Protein AF-A0AAV9NEM9-F1 (afdb_monomer_lite)

Sequence (199 aa):
MTVSDRGPTQCQSPASETFAALEPVTAKTLKDAVIQKLGPFTPESAVSAYRRAVEPWFPVISELGSRVPATCDETSLDVALLCLSILLFTTSPSSTTMNDDITSGLEILYLQTKSSLAFAEGLGLNSVQIVQSRILLTLFEASHGFYPAAYISIGATLRAADALEVHPIEDAVQPYCSNEAITYEETVLMWCGILVLDR

Radius of gyration: 19.97 Å; chains: 1; bounding box: 42×43×81 Å

pLDDT: mean 80.7, std 17.76, range [39.56, 97.94]

Organism: NCBI:txid1690606

Structure (mmCIF, N/CA/C/O backbone):
data_AF-A0AAV9NEM9-F1
#
_entry.id   AF-A0AAV9NEM9-F1
#
loop_
_atom_site.group_PDB
_atom_site.id
_atom_site.type_symbol
_atom_site.label_atom_id
_atom_site.label_alt_id
_atom_site.label_comp_id
_atom_site.label_asym_id
_atom_site.label_entity_id
_atom_site.label_seq_id
_atom_site.pdbx_PDB_ins_code
_atom_site.Cartn_x
_atom_site.Cartn_y
_atom_site.Cartn_z
_atom_site.occupancy
_atom_site.B_iso_or_equiv
_atom_site.auth_seq_id
_atom_site.auth_comp_id
_atom_site.auth_asym_id
_atom_site.auth_atom_id
_atom_site.pdbx_PDB_model_num
ATOM 1 N N . MET A 1 1 ? -12.713 -23.076 62.342 1.00 40.78 1 MET A N 1
ATOM 2 C CA . MET A 1 1 ? -12.100 -23.262 61.010 1.00 40.78 1 MET A CA 1
ATOM 3 C C . MET A 1 1 ? -12.911 -22.451 60.018 1.00 40.78 1 MET A C 1
ATOM 5 O O . MET A 1 1 ? -13.999 -22.871 59.659 1.00 40.78 1 MET A O 1
ATOM 9 N N . THR A 1 2 ? -12.439 -21.263 59.655 1.00 39.56 2 THR A N 1
ATOM 10 C CA . THR A 1 2 ? -13.051 -20.406 58.630 1.00 39.56 2 THR A CA 1
ATOM 11 C C . THR A 1 2 ? -12.003 -20.197 57.545 1.00 39.56 2 THR A C 1
ATOM 13 O O . THR A 1 2 ? -10.967 -19.580 57.782 1.00 39.56 2 THR A O 1
ATOM 16 N N . VAL A 1 3 ? -12.229 -20.812 56.386 1.00 43.66 3 VAL A N 1
ATOM 17 C CA . VAL A 1 3 ? -11.365 -20.694 55.207 1.00 43.66 3 VAL A CA 1
ATOM 18 C C . VAL A 1 3 ? -11.703 -19.367 54.530 1.00 43.66 3 VAL A C 1
ATOM 20 O O . VAL A 1 3 ? -12.844 -19.144 54.140 1.00 43.66 3 VAL A O 1
ATOM 23 N N . SER A 1 4 ? -10.724 -18.465 54.471 1.00 48.69 4 SER A N 1
ATOM 24 C CA . SER A 1 4 ? -10.806 -17.191 53.756 1.00 48.69 4 SER A CA 1
ATOM 25 C C . SER A 1 4 ? -10.370 -17.425 52.314 1.00 48.69 4 SER A C 1
ATOM 27 O O . SER A 1 4 ? -9.210 -17.743 52.056 1.00 48.69 4 SER A O 1
ATOM 29 N N . ASP A 1 5 ? -11.329 -17.302 51.404 1.00 50.66 5 ASP A N 1
ATOM 30 C CA . ASP A 1 5 ? -11.152 -17.399 49.961 1.00 50.66 5 ASP A CA 1
ATOM 31 C C . ASP A 1 5 ? -10.502 -16.101 49.446 1.00 50.66 5 ASP A C 1
ATOM 33 O O . ASP A 1 5 ? -11.076 -15.017 49.569 1.00 50.66 5 ASP A O 1
ATOM 37 N N . ARG A 1 6 ? -9.262 -16.181 48.945 1.00 48.38 6 ARG A N 1
ATOM 38 C CA . ARG A 1 6 ? -8.614 -15.079 48.218 1.00 48.38 6 ARG A CA 1
ATOM 39 C C . ARG A 1 6 ? -8.733 -15.381 46.732 1.00 48.38 6 ARG A C 1
ATOM 41 O O . ARG A 1 6 ? -8.052 -16.274 46.235 1.00 48.38 6 ARG A O 1
ATOM 48 N N . GLY A 1 7 ? -9.572 -14.611 46.044 1.00 53.69 7 GLY A N 1
ATOM 49 C CA . GLY A 1 7 ? -9.620 -14.595 44.584 1.00 53.69 7 GLY A CA 1
ATOM 50 C C . GLY A 1 7 ? -8.265 -14.213 43.968 1.00 53.69 7 GLY A C 1
ATOM 51 O O . GLY A 1 7 ? -7.411 -13.638 44.654 1.00 53.69 7 GLY A O 1
ATOM 52 N N . PRO A 1 8 ? -8.041 -14.540 42.685 1.00 45.56 8 PRO A N 1
ATOM 53 C CA . PRO A 1 8 ? -6.761 -14.314 42.035 1.00 45.56 8 PRO A CA 1
ATOM 54 C C . PRO A 1 8 ? -6.478 -12.814 41.934 1.00 45.56 8 PRO A C 1
ATOM 56 O O . PRO A 1 8 ? -7.278 -12.041 41.409 1.00 45.56 8 PRO A O 1
ATOM 59 N N . THR A 1 9 ? -5.316 -12.407 42.439 1.00 51.75 9 THR A N 1
ATOM 60 C CA . THR A 1 9 ? -4.771 -11.064 42.258 1.00 51.75 9 THR A CA 1
ATOM 61 C C . THR A 1 9 ? -4.557 -10.831 40.766 1.00 51.75 9 THR A C 1
ATOM 63 O O . THR A 1 9 ? -3.716 -11.483 40.145 1.00 51.75 9 THR A O 1
ATOM 66 N N . GLN A 1 10 ? -5.327 -9.916 40.182 1.00 53.47 10 GLN A N 1
ATOM 67 C CA . GLN A 1 10 ? -5.140 -9.475 38.807 1.00 53.47 10 GLN A CA 1
ATOM 68 C C . GLN A 1 10 ? -3.768 -8.800 38.707 1.00 53.47 10 GLN A C 1
ATOM 70 O O . GLN A 1 10 ? -3.544 -7.713 39.237 1.00 53.47 10 GLN A O 1
ATOM 75 N N . CYS A 1 11 ? -2.819 -9.497 38.087 1.00 42.22 11 CYS A N 1
ATOM 76 C CA . CYS A 1 11 ? -1.462 -9.016 37.885 1.00 42.22 11 CYS A CA 1
ATOM 77 C C . CYS A 1 11 ? -1.486 -8.025 36.713 1.00 42.22 11 CYS A C 1
ATOM 79 O O . CYS A 1 11 ? -1.271 -8.407 35.565 1.00 42.22 11 CYS A O 1
ATOM 81 N N . GLN A 1 12 ? -1.825 -6.762 36.979 1.00 51.38 12 GLN A N 1
ATOM 82 C CA . GLN A 1 12 ? -1.638 -5.695 35.997 1.00 51.38 12 GLN A CA 1
ATOM 83 C C . GLN A 1 12 ? -0.132 -5.513 35.779 1.00 51.38 12 GLN A C 1
ATOM 85 O O . GLN A 1 12 ? 0.608 -5.160 36.697 1.00 51.38 12 GLN A O 1
ATOM 90 N N . SER A 1 13 ? 0.330 -5.858 34.576 1.00 48.81 13 SER A N 1
ATOM 91 C CA . SER A 1 13 ? 1.733 -5.748 34.192 1.00 48.81 13 SER A CA 1
ATOM 92 C C . SER A 1 13 ? 2.056 -4.287 33.847 1.00 48.81 13 SER A C 1
ATOM 94 O O . SER A 1 13 ? 1.451 -3.755 32.914 1.00 48.81 13 SER A O 1
ATOM 96 N N . PRO A 1 14 ? 3.025 -3.636 34.516 1.00 48.66 14 PRO A N 1
ATOM 97 C CA . PRO A 1 14 ? 3.403 -2.243 34.239 1.00 48.66 14 PRO A CA 1
ATOM 98 C C . PRO A 1 14 ? 4.012 -2.030 32.837 1.00 48.66 14 PRO A C 1
ATOM 100 O O . PRO A 1 14 ? 4.188 -0.897 32.390 1.00 48.66 14 PRO A O 1
ATOM 103 N N . ALA A 1 15 ? 4.318 -3.111 32.109 1.00 48.72 15 ALA A N 1
ATOM 104 C CA . ALA A 1 15 ? 4.788 -3.041 30.729 1.00 48.72 15 ALA A CA 1
ATOM 105 C C . ALA A 1 15 ? 3.691 -2.573 29.752 1.00 48.72 15 ALA A C 1
ATOM 107 O O . ALA A 1 15 ? 3.993 -1.830 28.822 1.00 48.72 15 ALA A O 1
ATOM 108 N N . SER A 1 16 ? 2.423 -2.942 29.973 1.00 47.34 16 SER A N 1
ATOM 109 C CA . SER A 1 16 ? 1.328 -2.605 29.048 1.00 47.34 16 SER A CA 1
ATOM 110 C C . SER A 1 16 ? 1.019 -1.104 29.009 1.00 47.34 16 SER A C 1
ATOM 112 O O . SER A 1 16 ? 0.714 -0.571 27.947 1.00 47.34 16 SER A O 1
ATOM 114 N N . GLU A 1 17 ? 1.165 -0.401 30.134 1.00 44.28 17 GLU A N 1
ATOM 115 C CA . GLU A 1 17 ? 0.913 1.047 30.213 1.00 44.28 17 GLU A CA 1
ATOM 116 C C . GLU A 1 17 ? 2.023 1.873 29.544 1.00 44.28 17 GLU A C 1
ATOM 118 O O . GLU A 1 17 ? 1.760 2.923 28.960 1.00 44.28 17 GLU A O 1
ATOM 123 N N . THR A 1 18 ? 3.266 1.379 29.576 1.00 46.12 18 THR A N 1
ATOM 124 C CA . THR A 1 18 ? 4.411 2.066 28.956 1.00 46.12 18 THR A CA 1
ATOM 125 C C . THR A 1 18 ? 4.363 1.975 27.429 1.00 46.12 18 THR A C 1
ATOM 127 O O . THR A 1 18 ? 4.645 2.961 26.752 1.00 46.12 18 THR A O 1
ATOM 130 N N . PHE A 1 19 ? 3.970 0.821 26.875 1.00 47.88 19 PHE A N 1
ATOM 131 C CA . PHE A 1 19 ? 3.800 0.660 25.426 1.00 47.88 19 PHE A CA 1
ATOM 132 C C . PHE A 1 19 ? 2.652 1.533 24.891 1.00 47.88 19 PHE A C 1
ATOM 134 O O . PHE A 1 19 ? 2.855 2.263 23.923 1.00 47.88 19 PHE A O 1
ATOM 141 N N . ALA A 1 20 ? 1.507 1.569 25.582 1.00 53.00 20 ALA A N 1
ATOM 142 C CA . ALA A 1 20 ? 0.335 2.343 25.160 1.00 53.00 20 ALA A CA 1
ATOM 143 C C . ALA A 1 20 ? 0.569 3.870 25.110 1.00 53.00 20 ALA A C 1
ATOM 145 O O . ALA A 1 20 ? -0.012 4.563 24.278 1.00 53.00 20 ALA A O 1
ATOM 146 N N . ALA A 1 21 ? 1.430 4.421 25.974 1.00 53.38 21 ALA A N 1
ATOM 147 C CA . ALA A 1 21 ? 1.731 5.857 25.990 1.00 53.38 21 ALA A CA 1
ATOM 148 C C . ALA A 1 21 ? 2.738 6.297 24.905 1.00 53.38 21 ALA A C 1
ATOM 150 O O . ALA A 1 21 ? 2.754 7.471 24.526 1.00 53.38 21 ALA A O 1
ATOM 151 N N . LEU A 1 22 ? 3.571 5.381 24.393 1.00 59.25 22 LEU A N 1
ATOM 152 C CA . LEU A 1 22 ? 4.519 5.669 23.310 1.00 59.25 22 LEU A CA 1
ATOM 153 C C . LEU A 1 22 ? 3.874 5.612 21.923 1.00 59.25 22 LEU A C 1
ATOM 155 O O . LEU A 1 22 ? 4.271 6.377 21.045 1.00 59.25 22 LEU A O 1
ATOM 159 N N . GLU A 1 23 ? 2.879 4.750 21.723 1.00 65.75 23 GLU A N 1
ATOM 160 C CA . GLU A 1 23 ? 2.166 4.610 20.448 1.00 65.75 23 GLU A CA 1
ATOM 161 C C . GLU A 1 23 ? 1.669 5.934 19.842 1.00 65.75 23 GLU A C 1
ATOM 163 O O . GLU A 1 23 ? 1.961 6.177 18.667 1.00 65.75 23 GLU A O 1
ATOM 168 N N . PRO A 1 24 ? 1.018 6.852 20.589 1.00 69.75 24 PRO A N 1
ATOM 169 C CA . PRO A 1 24 ? 0.508 8.084 19.996 1.00 69.75 24 PRO A CA 1
ATOM 170 C C . PRO A 1 24 ? 1.606 9.062 19.553 1.00 69.75 24 PRO A C 1
ATOM 172 O O . PRO A 1 24 ? 1.491 9.732 18.522 1.00 69.75 24 PRO A O 1
ATOM 175 N N . VAL A 1 25 ? 2.702 9.148 20.311 1.00 76.81 25 VAL A N 1
ATOM 176 C CA . VAL A 1 25 ? 3.846 10.006 19.962 1.00 76.81 25 VAL A CA 1
ATOM 177 C C . VAL A 1 25 ? 4.573 9.440 18.742 1.00 76.81 25 VAL A C 1
ATOM 179 O O . VAL A 1 25 ? 4.949 10.178 17.826 1.00 76.81 25 VAL A O 1
ATOM 182 N N . THR A 1 26 ? 4.724 8.120 18.702 1.00 84.19 26 THR A N 1
ATOM 183 C CA . THR A 1 26 ? 5.408 7.409 17.629 1.00 84.19 26 THR A CA 1
ATOM 184 C C . THR A 1 26 ? 4.617 7.445 16.315 1.00 84.19 26 THR A C 1
ATOM 186 O O . THR A 1 26 ? 5.198 7.744 15.271 1.00 84.19 26 THR A O 1
ATOM 189 N N . ALA A 1 27 ? 3.293 7.251 16.348 1.00 83.62 27 ALA A N 1
ATOM 190 C CA . ALA A 1 27 ? 2.433 7.352 15.165 1.00 83.62 27 ALA A CA 1
ATOM 191 C C . ALA A 1 27 ? 2.394 8.776 14.586 1.00 83.62 27 ALA A C 1
ATOM 193 O O . ALA A 1 27 ? 2.470 8.957 13.369 1.00 83.62 27 ALA A O 1
ATOM 194 N N . LYS A 1 28 ? 2.355 9.802 15.448 1.00 86.62 28 LYS A N 1
ATOM 195 C CA . LYS A 1 28 ? 2.457 11.202 15.013 1.00 86.62 28 LYS A CA 1
ATOM 196 C C . LYS A 1 28 ? 3.796 11.485 14.326 1.00 86.62 28 LYS A C 1
ATOM 198 O O . LYS A 1 28 ? 3.815 12.059 13.244 1.00 86.62 28 LYS A O 1
ATOM 203 N N . THR A 1 29 ? 4.900 11.030 14.916 1.00 90.00 29 THR A N 1
ATOM 204 C CA . THR A 1 29 ? 6.241 11.200 14.333 1.00 90.00 29 THR A CA 1
ATOM 205 C C . THR A 1 29 ? 6.352 10.502 12.976 1.00 90.00 29 THR A C 1
ATOM 207 O O . THR A 1 29 ? 6.938 11.053 12.045 1.00 90.00 29 THR A O 1
ATOM 210 N N . LEU A 1 30 ? 5.750 9.313 12.834 1.00 91.31 30 LEU A N 1
ATOM 211 C CA . LEU A 1 30 ? 5.666 8.623 11.547 1.00 91.31 30 LEU A CA 1
ATOM 212 C C . LEU A 1 30 ? 4.867 9.442 10.526 1.00 91.31 30 LEU A C 1
ATOM 214 O O . LEU A 1 30 ? 5.339 9.610 9.404 1.00 91.31 30 LEU A O 1
ATOM 218 N N . LYS A 1 31 ? 3.694 9.970 10.901 1.00 91.25 31 LYS A N 1
ATOM 219 C CA . LYS A 1 31 ? 2.878 10.828 10.024 1.00 91.25 31 LYS A CA 1
ATOM 220 C C . LYS A 1 31 ? 3.684 12.026 9.531 1.00 91.25 31 LYS A C 1
ATOM 222 O O . LYS A 1 31 ? 3.749 12.248 8.325 1.00 91.25 31 LYS A O 1
ATOM 227 N N . ASP A 1 32 ? 4.343 12.741 10.437 1.00 90.94 32 ASP A N 1
ATOM 228 C CA . ASP A 1 32 ? 5.147 13.916 10.095 1.00 90.94 32 ASP A CA 1
ATOM 229 C C . ASP A 1 32 ? 6.293 13.542 9.134 1.00 90.94 32 ASP A C 1
ATOM 231 O O . ASP A 1 32 ? 6.542 14.239 8.148 1.00 90.94 32 ASP A O 1
ATOM 235 N N . ALA A 1 33 ? 6.943 12.392 9.353 1.00 91.94 33 ALA A N 1
ATOM 236 C CA . ALA A 1 33 ? 7.987 11.880 8.469 1.00 91.94 33 ALA A CA 1
ATOM 237 C C . ALA A 1 33 ? 7.457 11.472 7.081 1.00 91.94 33 ALA A C 1
ATOM 239 O O . ALA A 1 33 ? 8.133 11.704 6.080 1.00 91.94 33 ALA A O 1
ATOM 240 N N . VAL A 1 34 ? 6.265 10.873 6.993 1.00 91.94 34 VAL A N 1
ATOM 241 C CA . VAL A 1 34 ? 5.622 10.518 5.714 1.00 91.94 34 VAL A CA 1
ATOM 242 C C . VAL A 1 34 ? 5.222 11.779 4.947 1.00 91.94 34 VAL A C 1
ATOM 244 O O . VAL A 1 34 ? 5.525 11.889 3.761 1.00 91.94 34 VAL A O 1
ATOM 247 N N . ILE A 1 35 ? 4.627 12.768 5.619 1.00 90.56 35 ILE A N 1
ATOM 248 C CA . ILE A 1 35 ? 4.274 14.060 5.010 1.00 90.56 35 ILE A CA 1
ATOM 249 C C . ILE A 1 35 ? 5.525 14.778 4.498 1.00 90.56 35 ILE A C 1
ATOM 251 O O . ILE A 1 35 ? 5.529 15.292 3.381 1.00 90.56 35 ILE A O 1
ATOM 255 N N . GLN A 1 36 ? 6.623 14.753 5.259 1.00 90.94 36 GLN A N 1
ATOM 256 C CA . GLN A 1 36 ? 7.895 15.313 4.805 1.00 90.94 36 GLN A CA 1
ATOM 257 C C . GLN A 1 36 ? 8.399 14.641 3.516 1.00 90.94 36 GLN A C 1
ATOM 259 O O . GLN A 1 36 ? 8.925 15.325 2.640 1.00 90.94 36 GLN A O 1
ATOM 264 N N . LYS A 1 37 ? 8.236 13.317 3.386 1.00 91.06 37 LYS A N 1
ATOM 265 C CA . LYS A 1 37 ? 8.638 12.552 2.191 1.00 91.06 37 LYS A CA 1
ATOM 266 C C . LYS A 1 37 ? 7.768 12.846 0.972 1.00 91.06 37 LYS A C 1
ATOM 268 O O . LYS A 1 37 ? 8.290 12.848 -0.138 1.00 91.06 37 LYS A O 1
ATOM 273 N N . LEU A 1 38 ? 6.474 13.107 1.170 1.00 87.62 38 LEU A N 1
ATOM 274 C CA . LEU A 1 38 ? 5.568 13.529 0.095 1.00 87.62 38 LEU A CA 1
ATOM 275 C C . LEU A 1 38 ? 6.007 14.864 -0.522 1.00 87.62 38 LEU A C 1
ATOM 277 O O . LEU A 1 38 ? 5.848 15.075 -1.725 1.00 87.62 38 LEU A O 1
ATOM 281 N N . GLY A 1 39 ? 6.595 15.757 0.280 1.00 86.25 39 GLY A N 1
ATOM 282 C CA . GLY A 1 39 ? 7.089 17.047 -0.192 1.00 86.25 39 GLY A CA 1
ATOM 283 C C . GLY A 1 39 ? 5.972 17.856 -0.873 1.00 86.25 39 GLY A C 1
ATOM 284 O O . GLY A 1 39 ? 4.948 18.107 -0.242 1.00 86.25 39 GLY A O 1
ATOM 285 N N . PRO A 1 40 ? 6.127 18.278 -2.145 1.00 85.56 40 PRO A N 1
ATOM 286 C CA . PRO A 1 40 ? 5.095 19.026 -2.866 1.00 85.56 40 PRO A CA 1
ATOM 287 C C . PRO A 1 40 ? 3.948 18.147 -3.394 1.00 85.56 40 PRO A C 1
ATOM 289 O O . PRO A 1 40 ? 3.012 18.674 -3.995 1.00 85.56 40 PRO A O 1
ATOM 292 N N . PHE A 1 41 ? 4.024 16.821 -3.243 1.00 86.62 41 PHE A N 1
ATOM 293 C CA . PHE A 1 41 ? 3.013 15.908 -3.759 1.00 86.62 41 PHE A CA 1
ATOM 294 C C . PHE A 1 41 ? 1.754 15.972 -2.896 1.00 86.62 41 PHE A C 1
ATOM 296 O O . PHE A 1 41 ? 1.686 15.400 -1.807 1.00 86.62 41 PHE A O 1
ATOM 303 N N . THR A 1 42 ? 0.758 16.710 -3.381 1.00 88.44 42 THR A N 1
ATOM 304 C CA . THR A 1 42 ? -0.498 16.898 -2.658 1.00 88.44 42 THR A CA 1
ATOM 305 C C . THR A 1 42 ? -1.395 15.668 -2.766 1.00 88.44 42 THR A C 1
ATOM 307 O O . THR A 1 42 ? -1.300 14.908 -3.736 1.00 88.44 42 THR A O 1
ATOM 310 N N . PRO A 1 43 ? -2.337 15.494 -1.830 1.00 87.62 43 PRO A N 1
ATOM 311 C CA . PRO A 1 43 ? -3.275 14.388 -1.908 1.00 87.62 43 PRO A CA 1
ATOM 312 C C . PRO A 1 43 ? -4.158 14.439 -3.180 1.00 87.62 43 PRO A C 1
ATOM 314 O O . PRO A 1 43 ? -4.384 13.417 -3.824 1.00 87.62 43 PRO A O 1
ATOM 317 N N . GLU A 1 44 ? -4.541 15.629 -3.659 1.00 88.50 44 GLU A N 1
ATOM 318 C CA . GLU A 1 44 ? -5.216 15.798 -4.963 1.00 88.50 44 GLU A CA 1
ATOM 319 C C . GLU A 1 44 ? -4.350 15.354 -6.158 1.00 88.50 44 GLU A C 1
ATOM 321 O O . GLU A 1 44 ? -4.849 14.782 -7.138 1.00 88.50 44 GLU A O 1
ATOM 326 N N . SER A 1 45 ? -3.037 15.596 -6.077 1.00 90.94 45 SER A N 1
ATOM 327 C CA . SER A 1 45 ? -2.077 15.118 -7.076 1.00 90.94 45 SER A CA 1
ATOM 328 C C . SER A 1 45 ? -1.990 13.595 -7.054 1.00 90.94 45 SER A C 1
ATOM 330 O O . SER A 1 45 ? -1.954 12.987 -8.123 1.00 90.94 45 SER A O 1
ATOM 332 N N . ALA A 1 46 ? -2.044 12.978 -5.868 1.00 91.62 46 ALA A N 1
ATOM 333 C CA . ALA A 1 46 ? -2.106 11.527 -5.710 1.00 91.62 46 ALA A CA 1
ATOM 334 C C . ALA A 1 46 ? -3.356 10.943 -6.376 1.00 91.62 46 ALA A C 1
ATOM 336 O O . ALA A 1 46 ? -3.239 10.047 -7.210 1.00 91.62 46 ALA A O 1
ATOM 337 N N . VAL A 1 47 ? -4.537 11.509 -6.103 1.00 91.44 47 VAL A N 1
ATOM 338 C CA . VAL A 1 47 ? -5.795 11.102 -6.752 1.00 91.44 47 VAL A CA 1
ATOM 339 C C . VAL A 1 47 ? -5.651 11.174 -8.274 1.00 91.44 47 VAL A C 1
ATOM 341 O O . VAL A 1 47 ? -5.926 10.209 -8.986 1.00 91.44 47 VAL A O 1
ATOM 344 N N . SER A 1 48 ? -5.168 12.306 -8.786 1.00 92.69 48 SER A N 1
ATOM 345 C CA . SER A 1 48 ? -5.005 12.532 -10.225 1.00 92.69 48 SER A CA 1
ATOM 346 C C . SER A 1 48 ? -3.987 11.583 -10.866 1.00 92.69 48 SER A C 1
ATOM 348 O O . SER A 1 48 ? -4.179 11.138 -11.999 1.00 92.69 48 SER A O 1
ATOM 350 N N . ALA A 1 49 ? -2.897 11.276 -10.161 1.00 93.50 49 ALA A N 1
ATOM 351 C CA . ALA A 1 49 ? -1.861 10.363 -10.620 1.00 93.50 49 ALA A CA 1
ATOM 352 C C . ALA A 1 49 ? -2.370 8.915 -10.649 1.00 93.50 49 ALA A C 1
ATOM 354 O O . ALA A 1 49 ? -2.202 8.243 -11.665 1.00 93.50 49 ALA A O 1
ATOM 355 N N . TYR A 1 50 ? -3.063 8.467 -9.597 1.00 94.06 50 TYR A N 1
ATOM 356 C CA . TYR A 1 50 ? -3.656 7.131 -9.512 1.00 94.06 50 TYR A CA 1
ATOM 357 C C . TYR A 1 50 ? -4.654 6.871 -10.643 1.00 94.06 50 TYR A C 1
ATOM 359 O O . TYR A 1 50 ? -4.500 5.901 -11.389 1.00 94.06 50 TYR A O 1
ATOM 367 N N . ARG A 1 51 ? -5.621 7.782 -10.831 1.00 93.75 51 ARG A N 1
ATOM 368 C CA . ARG A 1 51 ? -6.645 7.661 -11.883 1.00 93.75 51 ARG A CA 1
ATOM 369 C C . ARG A 1 51 ? -6.054 7.582 -13.287 1.00 93.75 51 ARG A C 1
ATOM 371 O O . ARG A 1 51 ? -6.597 6.943 -14.179 1.00 93.75 51 ARG A O 1
ATOM 378 N N . ARG A 1 52 ? -4.922 8.255 -13.504 1.00 93.94 52 ARG A N 1
ATOM 379 C CA . ARG A 1 52 ? -4.244 8.262 -14.802 1.00 93.94 52 ARG A CA 1
ATOM 380 C C . ARG A 1 52 ? -3.393 7.015 -15.020 1.00 93.94 52 ARG A C 1
ATOM 382 O O . ARG A 1 52 ? -3.380 6.481 -16.124 1.00 93.94 52 ARG A O 1
ATOM 389 N N . ALA A 1 53 ? -2.623 6.619 -14.012 1.00 91.38 53 ALA A N 1
ATOM 390 C CA . ALA A 1 53 ? -1.524 5.675 -14.178 1.00 91.38 53 ALA A CA 1
ATOM 391 C C . ALA A 1 53 ? -1.855 4.246 -13.737 1.00 91.38 53 ALA A C 1
ATOM 393 O O . ALA A 1 53 ? -1.181 3.332 -14.199 1.00 91.38 53 ALA A O 1
ATOM 394 N N . VAL A 1 54 ? -2.848 4.046 -12.863 1.00 92.69 54 VAL A N 1
ATOM 395 C CA . VAL A 1 54 ? -3.125 2.749 -12.217 1.00 92.69 54 VAL A CA 1
ATOM 396 C C . VAL A 1 54 ? -4.562 2.295 -12.451 1.00 92.69 54 VAL A C 1
ATOM 398 O O . VAL A 1 54 ? -4.777 1.212 -12.989 1.00 92.69 54 VAL A O 1
ATOM 401 N N . GLU A 1 55 ? -5.545 3.138 -12.119 1.00 93.19 55 GLU A N 1
ATOM 402 C CA . GLU A 1 55 ? -6.981 2.815 -12.205 1.00 93.19 55 GLU A CA 1
ATOM 403 C C . GLU A 1 55 ? -7.422 2.171 -13.539 1.00 93.19 55 GLU A C 1
ATOM 405 O O . GLU A 1 55 ? -8.192 1.213 -13.486 1.00 93.19 55 GLU A O 1
ATOM 410 N N . PRO A 1 56 ? -6.922 2.582 -14.728 1.00 94.25 56 PRO A N 1
ATOM 411 C CA . PRO A 1 56 ? -7.396 2.028 -15.999 1.00 94.25 56 PRO A CA 1
ATOM 412 C C . PRO A 1 56 ? -7.110 0.535 -16.206 1.00 94.25 56 PRO A C 1
ATOM 414 O O . PRO A 1 56 ? -7.751 -0.093 -17.047 1.00 94.25 56 PRO A O 1
ATOM 417 N N . TRP A 1 57 ? -6.128 -0.029 -15.500 1.00 92.94 57 TRP A N 1
ATOM 418 C CA . TRP A 1 57 ? -5.698 -1.420 -15.684 1.00 92.94 57 TRP A CA 1
ATOM 419 C C . TRP A 1 57 ? -5.547 -2.198 -14.369 1.00 92.94 57 TRP A C 1
ATOM 421 O O . TRP A 1 57 ? -5.441 -3.423 -14.408 1.00 92.94 57 TRP A O 1
ATOM 431 N N . PHE A 1 58 ? -5.572 -1.518 -13.219 1.00 93.69 58 PHE A N 1
ATOM 432 C CA . PHE A 1 58 ? -5.509 -2.131 -11.893 1.00 93.69 58 PHE A CA 1
ATOM 433 C C . PHE A 1 58 ? -6.345 -1.350 -10.854 1.00 93.69 58 PHE A C 1
ATOM 435 O O . PHE A 1 58 ? -5.800 -0.716 -9.943 1.00 93.69 58 PHE A O 1
ATOM 442 N N . PRO A 1 59 ? -7.683 -1.346 -10.988 1.00 92.19 59 PRO A N 1
ATOM 443 C CA . PRO A 1 59 ? -8.562 -0.658 -10.050 1.00 92.19 59 PRO A CA 1
ATOM 444 C C . PRO A 1 59 ? -8.614 -1.417 -8.717 1.00 92.19 59 PRO A C 1
ATOM 446 O O . PRO A 1 59 ? -9.107 -2.539 -8.643 1.00 92.19 59 PRO A O 1
ATOM 449 N N . VAL A 1 60 ? -8.100 -0.795 -7.657 1.00 91.12 60 VAL A N 1
ATOM 450 C CA . VAL A 1 60 ? -8.076 -1.340 -6.281 1.00 91.12 60 VAL A CA 1
ATOM 451 C C . VAL A 1 60 ? -8.621 -0.356 -5.243 1.00 91.12 60 VAL A C 1
ATOM 453 O O . VAL A 1 60 ? -8.708 -0.683 -4.063 1.00 91.12 60 VAL A O 1
ATOM 456 N N . ILE A 1 61 ? -9.007 0.844 -5.685 1.00 87.75 61 ILE A N 1
ATOM 457 C CA . ILE A 1 61 ? -9.571 1.912 -4.861 1.00 87.75 61 ILE A CA 1
ATOM 458 C C . ILE A 1 61 ? -10.792 2.460 -5.605 1.00 87.75 61 ILE A C 1
ATOM 460 O O . ILE A 1 61 ? -10.625 3.006 -6.693 1.00 87.75 61 ILE A O 1
ATOM 464 N N . SER A 1 62 ? -11.998 2.307 -5.046 1.00 81.06 62 SER A N 1
ATOM 465 C CA . SER A 1 62 ? -13.240 2.778 -5.695 1.00 81.06 62 SER A CA 1
ATOM 466 C C . SER A 1 62 ? -13.415 4.299 -5.549 1.00 81.06 62 SER A C 1
ATOM 468 O O . SER A 1 62 ? -13.573 5.014 -6.536 1.00 81.06 62 SER A O 1
ATOM 470 N N . GLU A 1 63 ? -13.289 4.837 -4.329 1.00 79.00 63 GLU A N 1
ATOM 471 C CA . GLU A 1 63 ? -13.609 6.246 -4.054 1.00 79.00 63 GLU A CA 1
ATOM 472 C C . GLU A 1 63 ? -12.422 7.095 -3.574 1.00 79.00 63 GLU A C 1
ATOM 474 O O . GLU A 1 63 ? -12.551 7.925 -2.681 1.00 79.00 63 GLU A O 1
ATOM 479 N N . LEU A 1 64 ? -11.241 6.970 -4.186 1.00 80.19 64 LEU A N 1
ATOM 480 C CA . LEU A 1 64 ? -10.042 7.690 -3.714 1.00 80.19 64 LEU A CA 1
ATOM 481 C C . LEU A 1 64 ? -10.249 9.215 -3.542 1.00 80.19 64 LEU A C 1
ATOM 483 O O . LEU A 1 64 ? -9.647 9.833 -2.672 1.00 80.19 64 LEU A O 1
ATOM 487 N N . GLY A 1 65 ? -11.103 9.831 -4.366 1.00 75.06 65 GLY A N 1
ATOM 488 C CA . GLY A 1 65 ? -11.344 11.275 -4.337 1.00 75.06 65 GLY A CA 1
ATOM 489 C C . GLY A 1 65 ? -12.204 11.785 -3.175 1.00 75.06 65 GLY A C 1
ATOM 490 O O . GLY A 1 65 ? -12.053 12.947 -2.820 1.00 75.06 65 GLY A O 1
ATOM 491 N N . SER A 1 66 ? -13.097 10.972 -2.599 1.00 74.44 66 SER A N 1
ATOM 492 C CA . SER A 1 66 ? -13.928 11.388 -1.452 1.00 74.44 66 SER A CA 1
ATOM 493 C C . SER A 1 66 ? -13.179 11.266 -0.121 1.00 74.44 66 SER A C 1
ATOM 495 O O . SER A 1 66 ? -13.488 11.986 0.825 1.00 74.44 66 SER A O 1
ATOM 497 N N . ARG A 1 67 ? -12.159 10.402 -0.073 1.00 72.94 67 ARG A N 1
ATOM 498 C CA . ARG A 1 67 ? -11.399 10.051 1.141 1.00 72.94 67 ARG A CA 1
ATOM 499 C C . ARG A 1 67 ? -10.193 10.923 1.415 1.00 72.94 67 ARG A C 1
ATOM 501 O O . ARG A 1 67 ? -9.649 10.949 2.516 1.00 72.94 67 ARG A O 1
ATOM 508 N N . VAL A 1 68 ? -9.716 11.572 0.367 1.00 76.12 68 VAL A N 1
ATOM 509 C CA . VAL A 1 68 ? -8.486 12.331 0.402 1.00 76.12 68 VAL A CA 1
ATOM 510 C C . VAL A 1 68 ? -8.810 13.785 0.767 1.00 76.12 68 VAL A C 1
ATOM 512 O O . VAL A 1 68 ? -9.547 14.440 0.028 1.00 76.12 68 VAL A O 1
ATOM 515 N N . PRO A 1 69 ? -8.284 14.316 1.888 1.00 75.38 69 PRO A N 1
ATOM 516 C CA . PRO A 1 69 ? -8.560 15.689 2.281 1.00 75.38 69 PRO A CA 1
ATOM 517 C C . PRO A 1 69 ? -7.860 16.681 1.351 1.00 75.38 69 PRO A C 1
ATOM 519 O O . PRO A 1 69 ? -6.852 16.377 0.710 1.00 75.38 69 PRO A O 1
ATOM 522 N N . ALA A 1 70 ? -8.382 17.908 1.324 1.00 67.06 70 ALA A N 1
ATOM 523 C CA . ALA A 1 70 ? -7.871 18.977 0.468 1.00 67.06 70 ALA A CA 1
ATOM 524 C C . ALA A 1 70 ? -6.438 19.416 0.836 1.00 67.06 70 ALA A C 1
ATOM 526 O O . ALA A 1 70 ? -5.732 19.986 0.005 1.00 67.06 70 ALA A O 1
ATOM 527 N N . THR A 1 71 ? -5.990 19.167 2.074 1.00 67.38 71 THR A N 1
ATOM 528 C CA . THR A 1 71 ? -4.669 19.592 2.566 1.00 67.38 71 THR A CA 1
ATOM 529 C C . THR A 1 71 ? -3.914 18.467 3.285 1.00 67.38 71 THR A C 1
ATOM 531 O O . THR A 1 71 ? -4.511 17.592 3.915 1.00 67.38 71 THR A O 1
ATOM 534 N N . CYS A 1 72 ? -2.574 18.501 3.218 1.00 65.50 72 CYS A N 1
ATOM 535 C CA . CYS A 1 72 ? -1.707 17.523 3.894 1.00 65.50 72 CYS A CA 1
ATOM 536 C C . CYS A 1 72 ? -1.819 17.564 5.429 1.00 65.50 72 CYS A C 1
ATOM 538 O O . CYS A 1 72 ? -1.689 16.525 6.072 1.00 65.50 72 CYS A O 1
ATOM 540 N N . ASP A 1 73 ? -2.085 18.729 6.027 1.00 67.12 73 ASP A N 1
ATOM 541 C CA . ASP A 1 73 ? -2.111 18.882 7.492 1.00 67.12 73 ASP A CA 1
ATOM 542 C C . ASP A 1 73 ? -3.264 18.088 8.134 1.00 67.12 73 ASP A C 1
ATOM 544 O O . ASP A 1 73 ? -3.106 17.462 9.191 1.00 67.12 73 ASP A O 1
ATOM 548 N N . GLU A 1 74 ? -4.397 18.018 7.436 1.00 76.12 74 GLU A N 1
ATOM 549 C CA . GLU A 1 74 ? -5.588 17.262 7.837 1.00 76.12 74 GLU A CA 1
ATOM 550 C C . GLU A 1 74 ? -5.509 15.770 7.466 1.00 76.12 74 GLU A C 1
ATOM 552 O O . GLU A 1 74 ? -6.358 14.983 7.876 1.00 76.12 74 GLU A O 1
ATOM 557 N N . THR A 1 75 ? -4.476 15.348 6.729 1.00 81.88 75 THR A N 1
ATOM 558 C CA . THR A 1 75 ? -4.354 13.974 6.218 1.00 81.88 75 THR A CA 1
ATOM 559 C C . THR A 1 75 ? -4.048 12.983 7.340 1.00 81.88 75 THR A C 1
ATOM 561 O O . THR A 1 75 ? -3.096 13.165 8.098 1.00 81.88 75 THR A O 1
ATOM 564 N N . SER A 1 76 ? -4.841 11.922 7.477 1.00 88.25 76 SER A N 1
ATOM 565 C CA . SER A 1 76 ? -4.549 10.814 8.394 1.00 88.25 76 SER A CA 1
ATOM 566 C C . SER A 1 76 ? -3.315 10.025 7.931 1.00 88.25 76 SER A C 1
ATOM 568 O O . SER A 1 76 ? -2.893 10.117 6.777 1.00 88.25 76 SER A O 1
ATOM 570 N N . LEU A 1 77 ? -2.672 9.280 8.834 1.00 90.94 77 LEU A N 1
ATOM 571 C CA . LEU A 1 77 ? -1.416 8.591 8.513 1.00 90.94 77 LEU A CA 1
ATOM 572 C C . LEU A 1 77 ? -1.607 7.561 7.389 1.00 90.94 77 LEU A C 1
ATOM 574 O O . LEU A 1 77 ? -0.778 7.461 6.489 1.00 90.94 77 LEU A O 1
ATOM 578 N N . ASP A 1 78 ? -2.708 6.825 7.426 1.00 91.56 78 ASP A N 1
ATOM 579 C CA . ASP A 1 78 ? -3.063 5.818 6.430 1.00 91.56 78 ASP A CA 1
ATOM 580 C C . ASP A 1 78 ? -3.289 6.406 5.026 1.00 91.56 78 ASP A C 1
ATOM 582 O O . ASP A 1 78 ? -2.778 5.867 4.045 1.00 91.56 78 ASP A O 1
ATOM 586 N N . VAL A 1 79 ? -3.954 7.560 4.923 1.00 91.12 79 VAL A N 1
ATOM 587 C CA . VAL A 1 79 ? -4.106 8.293 3.657 1.00 91.12 79 VAL A CA 1
ATOM 588 C C . VAL A 1 79 ? -2.758 8.841 3.180 1.00 91.12 79 VAL A C 1
ATOM 590 O O . VAL A 1 79 ? -2.457 8.781 1.989 1.00 91.12 79 VAL A O 1
ATOM 593 N N . ALA A 1 80 ? -1.898 9.319 4.084 1.00 93.00 80 ALA A N 1
ATOM 594 C CA . ALA A 1 80 ? -0.558 9.781 3.721 1.00 93.00 80 ALA A CA 1
ATOM 595 C C . ALA A 1 80 ? 0.319 8.634 3.175 1.00 93.00 80 ALA A C 1
ATOM 597 O O . ALA A 1 80 ? 1.033 8.820 2.188 1.00 93.00 80 ALA A O 1
ATOM 598 N N . LEU A 1 81 ? 0.232 7.437 3.768 1.00 95.25 81 LEU A N 1
ATOM 599 C CA . LEU A 1 81 ? 0.895 6.221 3.276 1.00 95.25 81 LEU A CA 1
ATOM 600 C C . LEU A 1 81 ? 0.368 5.796 1.899 1.00 95.25 81 LEU A C 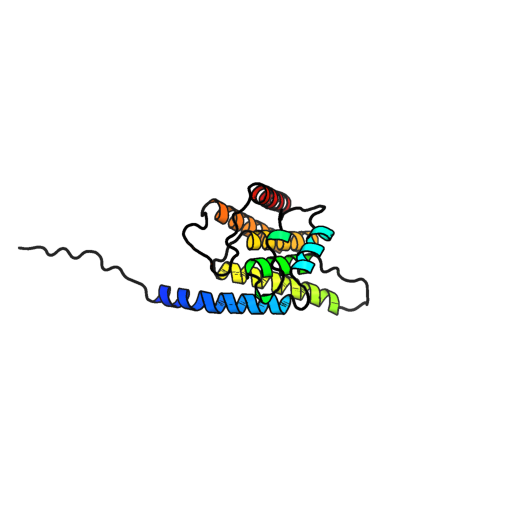1
ATOM 602 O O . LEU A 1 81 ? 1.155 5.392 1.037 1.00 95.25 81 LEU A O 1
ATOM 606 N N . LEU A 1 82 ? -0.937 5.950 1.666 1.00 95.06 82 LEU A N 1
ATOM 607 C CA . LEU A 1 82 ? -1.556 5.682 0.370 1.00 95.06 82 LEU A CA 1
ATOM 608 C C . LEU A 1 82 ? -1.053 6.652 -0.698 1.00 95.06 82 LEU A C 1
ATOM 610 O O . LEU A 1 82 ? -0.595 6.218 -1.755 1.00 95.06 82 LEU A O 1
ATOM 614 N N . CYS A 1 83 ? -1.035 7.951 -0.395 1.00 94.56 83 CYS A N 1
ATOM 615 C CA . CYS A 1 83 ? -0.448 8.970 -1.261 1.00 94.56 83 CYS A CA 1
ATOM 616 C C . CYS A 1 83 ? 1.028 8.678 -1.567 1.00 94.56 83 CYS A C 1
ATOM 618 O O . CYS A 1 83 ? 1.444 8.812 -2.717 1.00 94.56 83 CYS A O 1
ATOM 620 N N . LEU A 1 84 ? 1.809 8.237 -0.574 1.00 95.38 84 LEU A N 1
ATOM 621 C CA . LEU A 1 84 ? 3.226 7.903 -0.751 1.00 95.38 84 LEU A CA 1
ATOM 622 C C . LEU A 1 84 ? 3.405 6.683 -1.667 1.00 95.38 84 LEU A C 1
ATOM 624 O O . LEU A 1 84 ? 4.278 6.681 -2.532 1.00 95.38 84 LEU A O 1
ATOM 628 N N . SER A 1 85 ? 2.543 5.676 -1.530 1.00 96.69 85 SER A N 1
ATOM 629 C CA . SER A 1 85 ? 2.559 4.474 -2.373 1.00 96.69 85 SER A CA 1
ATOM 630 C C . SER A 1 85 ? 2.148 4.780 -3.818 1.00 96.69 85 SER A C 1
ATOM 632 O O . SER A 1 85 ? 2.745 4.258 -4.760 1.00 96.69 85 SER A O 1
ATOM 634 N N . ILE A 1 86 ? 1.178 5.680 -4.013 1.00 95.56 86 ILE A N 1
ATOM 635 C CA . ILE A 1 86 ? 0.812 6.197 -5.339 1.00 95.56 86 ILE A CA 1
ATOM 636 C C . ILE A 1 86 ? 1.972 6.998 -5.938 1.00 95.56 86 ILE A C 1
ATOM 638 O O . ILE A 1 86 ? 2.298 6.811 -7.110 1.00 95.56 86 ILE A O 1
ATOM 642 N N . LEU A 1 87 ? 2.617 7.871 -5.157 1.00 94.88 87 LEU A N 1
ATOM 643 C CA . LEU A 1 87 ? 3.789 8.626 -5.603 1.00 94.88 87 LEU A CA 1
ATOM 644 C C . LEU A 1 87 ? 4.892 7.680 -6.080 1.00 94.88 87 LEU A C 1
ATOM 646 O O . LEU A 1 87 ? 5.392 7.852 -7.189 1.00 94.88 87 LEU A O 1
ATOM 650 N N . LEU A 1 88 ? 5.223 6.655 -5.289 1.00 94.94 88 LEU A N 1
ATOM 651 C CA . LEU A 1 88 ? 6.205 5.636 -5.659 1.00 94.94 88 LEU A CA 1
ATOM 652 C C . LEU A 1 88 ? 5.870 5.005 -7.012 1.00 94.94 88 LEU A C 1
ATOM 654 O O . LEU A 1 88 ? 6.703 5.001 -7.913 1.00 94.94 88 LEU A O 1
ATOM 658 N N . PHE A 1 89 ? 4.640 4.515 -7.170 1.00 92.81 89 PHE A N 1
ATOM 659 C CA . PHE A 1 89 ? 4.237 3.813 -8.385 1.00 92.81 89 PHE A CA 1
ATOM 660 C C . PHE A 1 89 ? 4.193 4.728 -9.619 1.00 92.81 89 PHE A C 1
ATOM 662 O O . PHE A 1 89 ? 4.477 4.302 -10.736 1.00 92.81 89 PHE A O 1
ATOM 669 N N . THR A 1 90 ? 3.832 5.998 -9.432 1.00 91.56 90 THR A N 1
ATOM 670 C CA . THR A 1 90 ? 3.677 6.968 -10.528 1.00 91.56 90 THR A CA 1
ATOM 671 C C . THR A 1 90 ? 4.945 7.762 -10.836 1.00 91.56 90 THR A C 1
ATOM 673 O O . THR A 1 90 ? 4.983 8.503 -11.822 1.00 91.56 90 THR A O 1
ATOM 676 N N . THR A 1 91 ? 6.005 7.577 -10.046 1.00 88.12 91 THR A N 1
ATOM 677 C CA . THR A 1 91 ? 7.322 8.149 -10.320 1.00 88.12 91 THR A CA 1
ATOM 678 C C . THR A 1 91 ? 7.950 7.406 -11.495 1.00 88.12 91 THR A C 1
ATOM 680 O O . THR A 1 91 ? 8.574 6.361 -11.344 1.00 88.12 91 THR A O 1
ATOM 683 N N . SER A 1 92 ? 7.786 7.956 -12.699 1.00 68.88 92 SER A N 1
ATOM 684 C CA . SER A 1 92 ? 8.506 7.465 -13.873 1.00 68.88 92 SER A CA 1
ATOM 685 C C . SER A 1 92 ? 9.997 7.789 -13.729 1.00 68.88 92 SER A C 1
ATOM 687 O O . SER A 1 92 ? 10.325 8.938 -13.404 1.00 68.88 92 SER A O 1
ATOM 689 N N . PRO A 1 93 ? 10.915 6.861 -14.064 1.00 63.03 93 PRO A N 1
ATOM 690 C CA . PRO A 1 93 ? 12.304 7.217 -14.317 1.00 63.03 93 PRO A CA 1
ATOM 691 C C . PRO A 1 93 ? 12.302 8.135 -15.542 1.00 63.03 93 PRO A C 1
ATOM 693 O O . PRO A 1 93 ? 12.144 7.696 -16.680 1.00 63.03 93 PRO A O 1
ATOM 696 N N . SER A 1 94 ? 12.314 9.444 -15.309 1.00 48.03 94 SER A N 1
ATOM 697 C CA . SER A 1 94 ? 12.228 10.425 -16.385 1.00 48.03 94 SER A CA 1
ATOM 698 C C . SER A 1 94 ? 13.461 10.275 -17.271 1.00 48.03 94 SER A C 1
ATOM 700 O O . SER A 1 94 ? 14.588 10.259 -16.784 1.00 48.03 94 SER A O 1
ATOM 702 N N . SER A 1 95 ? 13.233 10.148 -18.576 1.00 43.28 95 SER A N 1
ATOM 703 C CA . SER A 1 95 ? 14.231 9.944 -19.627 1.00 43.28 95 SER A CA 1
ATOM 704 C C . SER A 1 95 ? 15.072 11.197 -19.893 1.00 43.28 95 SER A C 1
ATOM 706 O O . SER A 1 95 ? 15.169 11.657 -21.032 1.00 43.28 95 SER A O 1
ATOM 708 N N . THR A 1 96 ? 15.661 11.780 -18.854 1.00 41.12 96 THR A N 1
ATOM 709 C CA . THR A 1 96 ? 16.530 12.939 -18.998 1.00 41.12 96 THR A CA 1
ATOM 710 C C . THR A 1 96 ? 17.732 12.769 -18.092 1.00 41.12 96 THR A C 1
ATOM 712 O O . THR A 1 96 ? 17.645 12.903 -16.875 1.00 41.12 96 THR A O 1
ATOM 715 N N . THR A 1 97 ? 18.871 12.582 -18.757 1.00 39.75 97 THR A N 1
ATOM 716 C CA . THR A 1 97 ? 20.240 12.528 -18.231 1.00 39.75 97 THR A CA 1
ATOM 717 C C . THR A 1 97 ? 20.672 11.148 -17.737 1.00 39.75 97 THR A C 1
ATOM 719 O O . THR A 1 97 ? 20.300 10.700 -16.661 1.00 39.75 97 THR A O 1
ATOM 722 N N . MET A 1 98 ? 21.510 10.496 -18.554 1.00 47.03 98 MET A N 1
ATOM 723 C CA . MET A 1 98 ? 22.545 9.558 -18.106 1.00 47.03 98 MET A CA 1
ATOM 724 C C . MET A 1 98 ? 23.081 10.015 -16.745 1.00 47.03 98 MET A C 1
ATOM 726 O O . MET A 1 98 ? 23.748 11.041 -16.730 1.00 47.03 98 MET A O 1
ATOM 730 N N . ASN A 1 99 ? 22.745 9.336 -15.647 1.00 45.28 99 ASN A N 1
ATOM 731 C CA . ASN A 1 99 ? 23.408 9.451 -14.345 1.00 45.28 99 ASN A CA 1
ATOM 732 C C . ASN A 1 99 ? 22.819 8.406 -13.381 1.00 45.28 99 ASN A C 1
ATOM 734 O O . ASN A 1 99 ? 21.601 8.268 -13.288 1.00 45.28 99 ASN A O 1
ATOM 738 N N . ASP A 1 100 ? 23.682 7.737 -12.614 1.00 52.72 100 ASP A N 1
ATOM 739 C CA . ASP A 1 100 ? 23.356 6.796 -11.520 1.00 52.72 100 ASP A CA 1
ATOM 740 C C . ASP A 1 100 ? 22.435 7.383 -10.417 1.00 52.72 100 ASP A C 1
ATOM 742 O O . ASP A 1 100 ? 21.994 6.671 -9.517 1.00 52.72 100 ASP A O 1
ATOM 746 N N . ASP A 1 101 ? 22.116 8.677 -10.487 1.00 56.28 101 ASP A N 1
ATOM 747 C CA . ASP A 1 101 ? 21.446 9.466 -9.445 1.00 56.28 101 ASP A CA 1
ATOM 748 C C . ASP A 1 101 ? 19.900 9.403 -9.485 1.00 56.28 101 ASP A C 1
ATOM 750 O O . ASP A 1 101 ? 19.227 9.732 -8.514 1.00 56.28 101 ASP A O 1
ATOM 754 N N . ILE A 1 102 ? 19.293 8.970 -10.599 1.00 56.84 102 ILE A N 1
ATOM 755 C CA . ILE A 1 102 ? 17.821 8.820 -10.699 1.00 56.84 102 ILE A CA 1
ATOM 756 C C . ILE A 1 102 ? 17.375 7.445 -10.181 1.00 56.84 102 ILE A C 1
ATOM 758 O O . ILE A 1 102 ? 16.367 7.338 -9.479 1.00 56.84 102 ILE A O 1
ATOM 762 N N . THR A 1 103 ? 18.145 6.396 -10.486 1.00 60.25 103 THR A N 1
ATOM 763 C CA . THR A 1 103 ? 17.921 5.041 -9.961 1.00 60.25 103 THR A CA 1
ATOM 764 C C . THR A 1 103 ? 18.023 5.030 -8.435 1.00 60.25 103 THR A C 1
ATOM 766 O O . THR A 1 103 ? 17.190 4.410 -7.775 1.00 60.25 103 THR A O 1
ATOM 769 N N . SER A 1 104 ? 18.970 5.792 -7.871 1.00 72.25 104 SER A N 1
ATOM 770 C CA . SER A 1 104 ? 19.119 5.942 -6.421 1.00 72.25 104 SER A CA 1
ATOM 771 C C . SER A 1 104 ? 17.901 6.624 -5.784 1.00 72.25 104 SER A C 1
ATOM 773 O O . SER A 1 104 ? 17.442 6.193 -4.730 1.00 72.25 104 SER A O 1
ATOM 775 N N . GLY A 1 105 ? 17.308 7.631 -6.436 1.00 84.75 105 GLY A N 1
ATOM 776 C CA . GLY A 1 105 ? 16.116 8.326 -5.941 1.00 84.75 105 GLY A CA 1
ATOM 777 C C . GLY A 1 105 ? 14.873 7.434 -5.841 1.00 84.75 105 GLY A C 1
ATOM 778 O O . GLY A 1 105 ? 14.198 7.435 -4.808 1.00 84.75 105 GLY A O 1
ATOM 779 N N . LEU A 1 106 ? 14.583 6.643 -6.882 1.00 87.88 106 LEU A N 1
ATOM 780 C CA . LEU A 1 106 ? 13.448 5.709 -6.879 1.00 87.88 106 LEU A CA 1
ATOM 781 C C . LEU A 1 106 ? 13.650 4.578 -5.861 1.00 87.88 106 LEU A C 1
ATOM 783 O O . LEU A 1 106 ? 12.715 4.220 -5.145 1.00 87.88 106 LEU A O 1
ATOM 787 N N . GLU A 1 107 ? 14.873 4.053 -5.750 1.00 89.75 107 GLU A N 1
ATOM 788 C CA . GLU A 1 107 ? 15.222 3.045 -4.747 1.00 89.75 107 GLU A CA 1
ATOM 789 C C . GLU A 1 107 ? 15.055 3.587 -3.319 1.00 89.75 107 GLU A C 1
ATOM 791 O O . GLU A 1 107 ? 14.452 2.927 -2.469 1.00 89.75 107 GLU A O 1
ATOM 796 N N . ILE A 1 108 ? 15.506 4.820 -3.059 1.00 91.56 108 ILE A N 1
ATOM 797 C CA . ILE A 1 108 ? 15.302 5.496 -1.773 1.00 91.56 108 ILE A CA 1
ATOM 798 C C . ILE A 1 108 ? 13.807 5.648 -1.482 1.00 91.56 108 ILE A C 1
ATOM 800 O O . ILE A 1 108 ? 13.375 5.323 -0.376 1.00 91.56 108 ILE A O 1
ATOM 804 N N . LEU A 1 109 ? 13.004 6.104 -2.449 1.00 93.31 109 LEU A N 1
ATOM 805 C CA . LEU A 1 109 ? 11.560 6.267 -2.270 1.00 93.31 109 LEU A CA 1
ATOM 806 C C . LEU A 1 109 ? 10.867 4.927 -1.981 1.00 93.31 109 LEU A C 1
ATOM 808 O O . LEU A 1 109 ? 10.012 4.854 -1.095 1.00 93.31 109 LEU A O 1
ATOM 812 N N . TYR A 1 110 ? 11.272 3.855 -2.663 1.00 95.69 110 TYR A N 1
ATOM 813 C CA . TYR A 1 110 ? 10.790 2.499 -2.404 1.00 95.69 110 TYR A CA 1
ATOM 814 C C . TYR A 1 110 ? 11.114 2.049 -0.975 1.00 95.69 110 TYR A C 1
ATOM 816 O O . TYR A 1 110 ? 10.208 1.668 -0.230 1.00 95.69 110 TYR A O 1
ATOM 824 N N . LEU A 1 111 ? 12.378 2.147 -0.550 1.00 95.50 111 LEU A N 1
ATOM 825 C CA . LEU A 1 111 ? 12.800 1.748 0.797 1.00 95.50 111 LEU A CA 1
ATOM 826 C C . LEU A 1 111 ? 12.111 2.582 1.881 1.00 95.50 111 LEU A C 1
ATOM 828 O O . LEU A 1 111 ? 11.727 2.059 2.930 1.00 95.50 111 LEU A O 1
ATOM 832 N N . GLN A 1 112 ? 11.914 3.874 1.632 1.00 95.00 112 GLN A N 1
ATOM 833 C CA . GLN A 1 112 ? 11.173 4.753 2.527 1.00 95.00 112 GLN A CA 1
ATOM 834 C C . GLN A 1 112 ? 9.700 4.352 2.631 1.00 95.00 112 GLN A C 1
ATOM 836 O O . GLN A 1 112 ? 9.190 4.227 3.739 1.00 95.00 112 GLN A O 1
ATOM 841 N N . THR A 1 113 ? 9.036 4.084 1.508 1.00 96.62 113 THR A N 1
ATOM 842 C CA . THR A 1 113 ? 7.636 3.634 1.487 1.00 96.62 113 THR A CA 1
ATOM 843 C C . THR A 1 113 ? 7.483 2.307 2.227 1.00 96.62 113 THR A C 1
ATOM 845 O O . THR A 1 113 ? 6.642 2.173 3.118 1.00 96.62 113 THR A O 1
ATOM 848 N N . LYS A 1 114 ? 8.356 1.341 1.926 1.00 96.94 114 LYS A N 1
ATOM 849 C CA . LYS A 1 114 ? 8.348 0.013 2.542 1.00 96.94 114 LYS A CA 1
ATOM 850 C C . LYS A 1 114 ? 8.604 0.064 4.046 1.00 96.94 114 LYS A C 1
ATOM 852 O O . LYS A 1 114 ? 7.891 -0.582 4.808 1.00 96.94 114 LYS A O 1
ATOM 857 N N . SER A 1 115 ? 9.587 0.852 4.485 1.00 96.44 115 SER A N 1
ATOM 858 C CA . SER A 1 115 ? 9.879 1.023 5.913 1.00 96.44 115 SER A CA 1
ATOM 859 C C . SER A 1 115 ? 8.765 1.763 6.653 1.00 96.44 115 SER A C 1
ATOM 861 O O . SER A 1 115 ? 8.434 1.365 7.764 1.00 96.44 115 SER A O 1
ATOM 863 N N . SER A 1 116 ? 8.130 2.772 6.050 1.00 95.88 116 SER A N 1
ATOM 864 C CA . SER A 1 116 ? 6.975 3.453 6.647 1.00 95.88 116 SER A CA 1
ATOM 865 C C . SER A 1 116 ? 5.766 2.524 6.811 1.00 95.88 116 SER A C 1
ATOM 867 O O . SER A 1 116 ? 5.128 2.552 7.862 1.00 95.88 116 SER A O 1
ATOM 869 N N . LEU A 1 117 ? 5.488 1.651 5.834 1.00 96.19 117 LEU A N 1
ATOM 870 C CA . LEU A 1 117 ? 4.431 0.636 5.946 1.00 96.19 117 LEU A CA 1
ATOM 871 C C . LEU A 1 117 ? 4.754 -0.441 6.990 1.00 96.19 117 LEU A C 1
ATOM 873 O O . LEU A 1 117 ? 3.879 -0.815 7.769 1.00 96.19 117 LEU A O 1
ATOM 877 N N . ALA A 1 118 ? 6.004 -0.907 7.052 1.00 95.00 118 ALA A N 1
ATOM 878 C CA . ALA A 1 118 ? 6.449 -1.843 8.086 1.00 95.00 118 ALA A CA 1
ATOM 879 C C . ALA A 1 118 ? 6.391 -1.220 9.491 1.00 95.00 118 ALA A C 1
ATOM 881 O O . ALA A 1 118 ? 6.079 -1.893 10.469 1.00 95.00 118 ALA A O 1
ATOM 882 N N . PHE A 1 119 ? 6.660 0.082 9.605 1.00 93.94 119 PHE A N 1
ATOM 883 C CA . PHE A 1 119 ? 6.549 0.800 10.869 1.00 93.94 119 PHE A CA 1
ATOM 884 C C . PHE A 1 119 ? 5.091 0.956 11.310 1.00 93.94 119 PHE A C 1
ATOM 886 O O . PHE A 1 119 ? 4.791 0.752 12.482 1.00 93.94 119 PHE A O 1
ATOM 893 N N . ALA A 1 120 ? 4.179 1.261 10.381 1.00 91.50 120 ALA A N 1
ATOM 894 C CA . ALA A 1 120 ? 2.744 1.280 10.662 1.00 91.50 120 ALA A CA 1
ATOM 895 C C . ALA A 1 120 ? 2.238 -0.100 11.127 1.00 91.50 120 ALA A C 1
ATOM 897 O O . ALA A 1 120 ? 1.515 -0.178 12.116 1.00 91.50 120 ALA A O 1
ATOM 898 N N . GLU A 1 121 ? 2.694 -1.184 10.488 1.00 90.81 121 GLU A N 1
ATOM 899 C CA . GLU A 1 121 ? 2.426 -2.563 10.929 1.00 90.81 121 GLU A CA 1
ATOM 900 C C . GLU A 1 121 ? 2.964 -2.830 12.342 1.00 90.81 121 GLU A C 1
ATOM 902 O O . GLU A 1 121 ? 2.263 -3.402 13.171 1.00 90.81 121 GLU A O 1
ATOM 907 N N . GLY A 1 122 ? 4.182 -2.371 12.648 1.00 89.31 122 GLY A N 1
ATOM 908 C CA . GLY A 1 122 ? 4.775 -2.497 13.982 1.00 89.31 122 GLY A CA 1
ATOM 909 C C . GLY A 1 122 ? 4.011 -1.749 15.082 1.00 89.31 122 GLY A C 1
ATOM 910 O O . GLY A 1 122 ? 4.121 -2.117 16.248 1.00 89.31 122 GLY A O 1
ATOM 911 N N . LEU A 1 123 ? 3.222 -0.735 14.714 1.00 87.38 123 LEU A N 1
ATOM 912 C CA . LEU A 1 123 ? 2.292 -0.021 15.596 1.00 87.38 123 LEU A CA 1
ATOM 913 C C . LEU A 1 123 ? 0.896 -0.667 15.649 1.00 87.38 123 LEU A C 1
ATOM 915 O O . LEU A 1 123 ? -0.018 -0.098 16.236 1.00 87.38 123 LEU A O 1
ATOM 919 N N . GLY A 1 124 ? 0.699 -1.813 14.991 1.00 86.38 124 GLY A N 1
ATOM 920 C CA . GLY A 1 124 ? -0.596 -2.488 14.912 1.00 86.38 124 GLY A CA 1
ATOM 921 C C . GLY A 1 124 ? -1.634 -1.758 14.055 1.00 86.38 124 GLY A C 1
ATOM 922 O O . GLY A 1 124 ? -2.820 -2.077 14.131 1.00 86.38 124 GLY A O 1
ATOM 923 N N . LEU A 1 125 ? -1.223 -0.778 13.242 1.00 88.69 125 LEU A N 1
ATOM 924 C CA . LEU A 1 125 ? -2.138 -0.034 12.382 1.00 88.69 125 LEU A CA 1
ATOM 925 C C . LEU A 1 125 ? -2.529 -0.883 11.177 1.00 88.69 125 LEU A C 1
ATOM 927 O O . LEU A 1 125 ? -1.673 -1.372 10.437 1.00 88.69 125 LEU A O 1
ATOM 931 N N . ASN A 1 126 ? -3.833 -1.028 10.967 1.00 89.88 126 ASN A N 1
ATOM 932 C CA . ASN A 1 126 ? -4.370 -1.796 9.857 1.00 89.88 126 ASN A CA 1
ATOM 933 C C . ASN A 1 126 ? -5.711 -1.196 9.441 1.00 89.88 126 ASN A C 1
ATOM 935 O O . ASN A 1 126 ? -6.735 -1.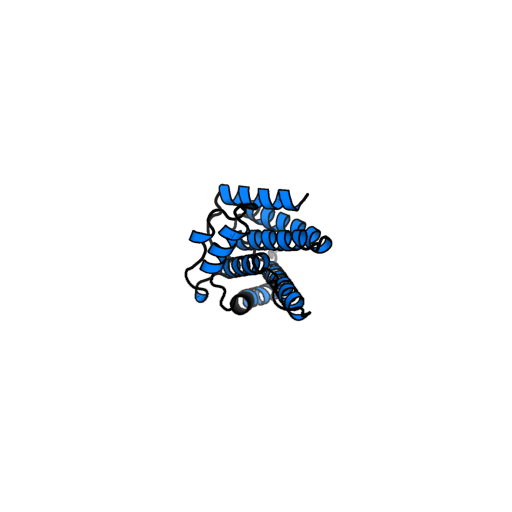447 10.069 1.00 89.88 126 ASN A O 1
ATOM 939 N N . SER A 1 127 ? -5.684 -0.385 8.388 1.00 89.56 127 SER A N 1
ATOM 940 C CA . SER A 1 127 ? -6.871 0.172 7.740 1.00 89.56 127 SER A CA 1
ATOM 941 C C . SER A 1 127 ? -6.896 -0.223 6.267 1.00 89.56 127 SER A C 1
ATOM 943 O O . SER A 1 127 ? -5.894 -0.692 5.717 1.00 89.56 127 SER A O 1
ATOM 945 N N . VAL A 1 128 ? -8.026 0.006 5.599 1.00 89.75 128 VAL A N 1
ATOM 946 C CA . VAL A 1 128 ? -8.163 -0.252 4.157 1.00 89.75 128 VAL A CA 1
ATOM 947 C C . VAL A 1 128 ? -7.101 0.476 3.352 1.00 89.75 128 VAL A C 1
ATOM 949 O O . VAL A 1 128 ? -6.500 -0.108 2.458 1.00 89.75 128 VAL A O 1
ATOM 952 N N . GLN A 1 129 ? -6.811 1.727 3.697 1.00 91.38 129 GLN A N 1
ATOM 953 C CA . GLN A 1 129 ? -5.835 2.557 3.002 1.00 91.38 129 GLN A CA 1
ATOM 954 C C . GLN A 1 129 ? -4.421 1.993 3.171 1.00 91.38 129 GLN A C 1
ATOM 956 O O . GLN A 1 129 ? -3.633 2.024 2.227 1.00 91.38 129 GLN A O 1
ATOM 961 N N . ILE A 1 130 ? -4.100 1.408 4.332 1.00 93.81 130 ILE A N 1
ATOM 962 C CA . ILE A 1 130 ? -2.833 0.691 4.539 1.00 93.81 130 ILE A CA 1
ATOM 963 C C . ILE A 1 130 ? -2.786 -0.573 3.672 1.00 93.81 130 ILE A C 1
ATOM 965 O O . ILE A 1 130 ? -1.766 -0.828 3.031 1.00 93.81 130 ILE A O 1
ATOM 969 N N . VAL A 1 131 ? -3.872 -1.346 3.588 1.00 95.00 131 VAL A N 1
ATOM 970 C CA . VAL A 1 131 ? -3.925 -2.530 2.710 1.00 95.00 131 VAL A CA 1
ATOM 971 C C . VAL A 1 131 ? -3.799 -2.130 1.237 1.00 95.00 131 VAL A C 1
ATOM 973 O O . VAL A 1 131 ? -2.989 -2.707 0.516 1.00 95.00 131 VAL A O 1
ATOM 976 N N . GLN A 1 132 ? -4.494 -1.085 0.793 1.00 95.00 132 GLN A N 1
ATOM 977 C CA . GLN A 1 132 ? -4.367 -0.525 -0.557 1.00 95.00 132 GLN A CA 1
ATOM 978 C C . GLN A 1 132 ? -2.941 -0.034 -0.842 1.00 95.00 132 GLN A C 1
ATOM 980 O O . GLN A 1 132 ? -2.393 -0.309 -1.910 1.00 95.00 132 GLN A O 1
ATOM 985 N N . SER A 1 133 ? -2.297 0.618 0.130 1.00 96.69 133 SER A N 1
ATOM 986 C CA . SER A 1 133 ? -0.885 1.019 0.045 1.00 96.69 133 SER A CA 1
ATOM 987 C C . SER A 1 133 ? 0.029 -0.188 -0.173 1.00 96.69 133 SER A C 1
ATOM 989 O O . SER A 1 133 ? 0.905 -0.168 -1.036 1.00 96.69 133 SER A O 1
ATOM 991 N N . ARG A 1 134 ? -0.202 -1.274 0.573 1.00 97.19 134 ARG A N 1
ATOM 992 C CA . ARG A 1 134 ? 0.552 -2.528 0.441 1.00 97.19 134 ARG A CA 1
ATOM 993 C C . ARG A 1 134 ? 0.328 -3.214 -0.900 1.00 97.19 134 ARG A C 1
ATOM 995 O O . ARG A 1 134 ? 1.288 -3.722 -1.477 1.00 97.19 134 ARG A O 1
ATOM 1002 N N . ILE A 1 135 ? -0.899 -3.197 -1.418 1.00 97.62 135 ILE A N 1
ATOM 1003 C CA . ILE A 1 135 ? -1.215 -3.695 -2.762 1.00 97.62 135 ILE A CA 1
ATOM 1004 C C . ILE A 1 135 ? -0.402 -2.919 -3.809 1.00 97.62 135 ILE A C 1
ATOM 1006 O O . ILE A 1 135 ? 0.256 -3.536 -4.645 1.00 97.62 135 ILE A O 1
ATOM 1010 N N . LEU A 1 136 ? -0.378 -1.583 -3.735 1.00 97.50 136 LEU A N 1
ATOM 1011 C CA . LEU A 1 136 ? 0.405 -0.744 -4.653 1.00 97.50 136 LEU A CA 1
ATOM 1012 C C . LEU A 1 136 ? 1.916 -0.983 -4.531 1.00 97.50 136 LEU A C 1
ATOM 1014 O O . LEU A 1 136 ? 2.602 -1.063 -5.550 1.00 97.50 136 LEU A O 1
ATOM 1018 N N . LEU A 1 137 ? 2.440 -1.146 -3.311 1.00 97.75 137 LEU A N 1
ATOM 1019 C CA . LEU A 1 137 ? 3.847 -1.491 -3.088 1.00 97.75 137 LEU A CA 1
ATOM 1020 C C . LEU A 1 137 ? 4.191 -2.867 -3.679 1.00 97.75 137 LEU A C 1
ATOM 1022 O O . LEU A 1 137 ? 5.204 -3.013 -4.356 1.00 97.75 137 LEU A O 1
ATOM 1026 N N . THR A 1 138 ? 3.338 -3.865 -3.462 1.00 97.94 138 THR A N 1
ATOM 1027 C CA . THR A 1 138 ? 3.524 -5.223 -3.997 1.00 97.94 138 THR A CA 1
ATOM 1028 C C . THR A 1 138 ? 3.487 -5.216 -5.526 1.00 97.94 138 THR A C 1
ATOM 1030 O O . THR A 1 138 ? 4.315 -5.850 -6.178 1.00 97.94 138 THR A O 1
ATOM 1033 N N . LEU A 1 139 ? 2.571 -4.445 -6.116 1.00 96.75 139 LEU A N 1
ATOM 1034 C CA . LEU A 1 139 ? 2.489 -4.242 -7.561 1.00 96.75 139 LEU A CA 1
ATOM 1035 C C . LEU A 1 139 ? 3.745 -3.553 -8.115 1.00 96.75 139 LEU A C 1
ATOM 1037 O O . LEU A 1 139 ? 4.257 -3.948 -9.165 1.00 96.75 139 LEU A O 1
ATOM 1041 N N . PHE A 1 140 ? 4.273 -2.549 -7.409 1.00 96.44 140 PHE A N 1
ATOM 1042 C CA . PHE A 1 140 ? 5.553 -1.925 -7.746 1.00 96.44 140 PHE A CA 1
ATOM 1043 C C . PHE A 1 140 ? 6.688 -2.961 -7.739 1.00 96.44 140 PHE A C 1
ATOM 1045 O O . PHE A 1 140 ? 7.429 -3.071 -8.713 1.00 96.44 140 PHE A O 1
ATOM 1052 N N . GLU A 1 141 ? 6.788 -3.772 -6.686 1.00 96.94 141 GLU A N 1
ATOM 1053 C CA . GLU A 1 141 ? 7.818 -4.806 -6.559 1.00 96.94 141 GLU A CA 1
ATOM 1054 C C . GLU A 1 141 ? 7.737 -5.854 -7.674 1.00 96.94 141 GLU A C 1
ATOM 1056 O O . GLU A 1 141 ? 8.756 -6.187 -8.282 1.00 96.94 141 GLU A O 1
ATOM 1061 N N . ALA A 1 142 ? 6.532 -6.335 -7.985 1.00 95.50 142 ALA A N 1
ATOM 1062 C CA . ALA A 1 142 ? 6.307 -7.303 -9.053 1.00 95.50 142 ALA A CA 1
ATOM 1063 C C . ALA A 1 142 ? 6.655 -6.728 -10.436 1.00 95.50 142 ALA A C 1
ATOM 1065 O O . ALA A 1 142 ? 7.320 -7.390 -11.234 1.00 95.50 142 ALA A O 1
ATOM 1066 N N . SER A 1 143 ? 6.257 -5.480 -10.708 1.00 92.56 143 SER A N 1
ATOM 1067 C CA . SER A 1 143 ? 6.514 -4.809 -11.993 1.00 92.56 143 SER A CA 1
ATOM 1068 C C . SER A 1 143 ? 7.984 -4.442 -12.217 1.00 92.56 143 SER A C 1
ATOM 1070 O O . SER A 1 143 ? 8.425 -4.399 -13.364 1.00 92.56 143 SER A O 1
ATOM 1072 N N . HIS A 1 144 ? 8.757 -4.232 -11.147 1.00 91.81 144 HIS A N 1
ATOM 1073 C CA . HIS A 1 144 ? 10.180 -3.874 -11.213 1.00 91.81 144 HIS A CA 1
ATOM 1074 C C . HIS A 1 144 ? 11.127 -5.069 -10.993 1.00 91.81 144 HIS A C 1
ATOM 1076 O O . HIS A 1 144 ? 12.345 -4.898 -10.969 1.00 91.81 144 HIS A O 1
ATOM 1082 N N . GLY A 1 145 ? 10.596 -6.290 -10.863 1.00 93.25 145 GLY A N 1
ATOM 1083 C CA . GLY A 1 145 ? 11.395 -7.516 -10.760 1.00 93.25 145 GLY A CA 1
ATOM 1084 C C . GLY A 1 145 ? 11.946 -7.819 -9.362 1.00 93.25 145 GLY A C 1
ATOM 1085 O O . GLY A 1 145 ? 12.815 -8.681 -9.215 1.00 93.25 145 GLY A O 1
ATOM 1086 N N . PHE A 1 146 ? 11.433 -7.175 -8.310 1.00 94.69 146 PHE A N 1
ATOM 1087 C CA . PHE A 1 146 ? 11.772 -7.480 -6.917 1.00 94.69 146 PHE A CA 1
ATOM 1088 C C . PHE A 1 146 ?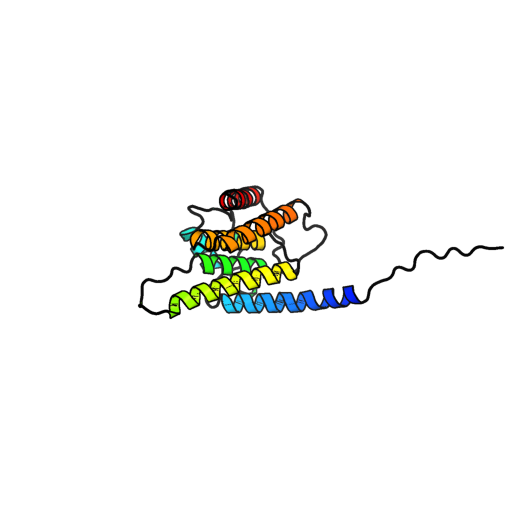 11.010 -8.720 -6.410 1.00 94.69 146 PHE A C 1
ATOM 1090 O O . PHE A 1 146 ? 10.346 -8.675 -5.378 1.00 94.69 146 PHE A O 1
ATOM 1097 N N . TYR A 1 147 ? 11.100 -9.850 -7.119 1.00 94.12 147 TYR A N 1
ATOM 1098 C CA . TYR A 1 147 ? 10.240 -11.023 -6.889 1.00 94.12 147 TYR A CA 1
ATOM 1099 C C . TYR A 1 147 ? 10.253 -11.583 -5.456 1.00 94.12 147 TYR A C 1
ATOM 1101 O O . TYR A 1 147 ? 9.170 -11.837 -4.930 1.00 94.12 147 TYR A O 1
ATOM 1109 N N . PRO A 1 148 ? 11.406 -11.748 -4.768 1.00 96.50 148 PRO A N 1
ATOM 1110 C CA . PRO A 1 148 ? 11.391 -12.222 -3.383 1.00 96.50 148 PRO A CA 1
ATOM 1111 C C . PRO A 1 148 ? 10.679 -11.248 -2.439 1.00 96.50 148 PRO A C 1
ATOM 1113 O O . PRO A 1 148 ? 10.009 -11.674 -1.503 1.00 96.50 148 PRO A O 1
ATOM 1116 N N . ALA A 1 149 ? 10.812 -9.943 -2.694 1.00 96.88 149 ALA A N 1
ATOM 1117 C CA . ALA A 1 149 ? 10.117 -8.918 -1.931 1.00 96.88 149 ALA A CA 1
ATOM 1118 C C . ALA A 1 149 ? 8.610 -8.968 -2.207 1.00 96.88 149 ALA A C 1
ATOM 1120 O O . ALA A 1 149 ? 7.856 -9.084 -1.247 1.00 96.88 149 ALA A O 1
ATOM 1121 N N . ALA A 1 150 ? 8.203 -9.002 -3.481 1.00 97.44 150 ALA A N 1
ATOM 1122 C CA . ALA A 1 150 ? 6.802 -9.094 -3.892 1.00 97.44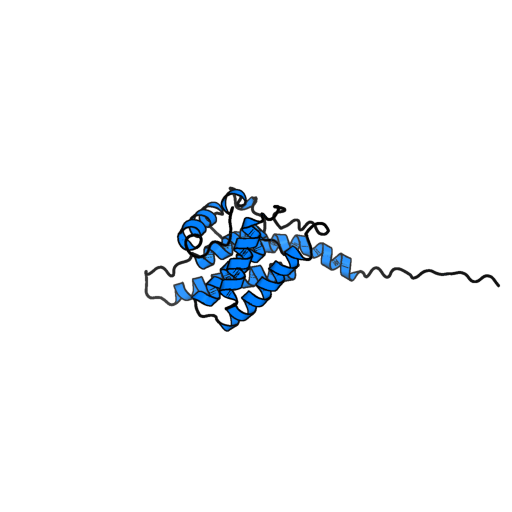 150 ALA A CA 1
ATOM 1123 C C . ALA A 1 150 ? 6.102 -10.313 -3.273 1.00 97.44 150 ALA A C 1
ATOM 1125 O O . ALA A 1 150 ? 5.008 -10.185 -2.732 1.00 97.44 150 ALA A O 1
ATOM 1126 N N . TYR A 1 151 ? 6.766 -11.475 -3.272 1.00 97.38 151 TYR A N 1
ATOM 1127 C CA . TYR A 1 151 ? 6.241 -12.710 -2.683 1.00 97.38 151 TYR A CA 1
ATOM 1128 C C . TYR A 1 151 ? 5.998 -12.598 -1.167 1.00 97.38 151 TYR A C 1
ATOM 1130 O O . TYR A 1 151 ? 5.012 -13.110 -0.640 1.00 97.38 151 TYR A O 1
ATOM 1138 N N . ILE A 1 152 ? 6.877 -11.905 -0.438 1.00 97.69 152 ILE A N 1
ATOM 1139 C CA . ILE A 1 152 ? 6.681 -11.654 0.999 1.00 97.69 152 ILE A CA 1
ATOM 1140 C C . ILE A 1 152 ? 5.572 -10.617 1.209 1.00 97.69 152 ILE A C 1
ATOM 1142 O O . ILE A 1 152 ? 4.702 -10.797 2.065 1.00 97.69 152 ILE A O 1
ATOM 1146 N N . SER A 1 153 ? 5.592 -9.539 0.424 1.00 97.62 153 SER A N 1
ATOM 1147 C CA . SER A 1 153 ? 4.636 -8.441 0.526 1.00 97.62 153 SER A CA 1
ATOM 1148 C C . SER A 1 153 ? 3.208 -8.906 0.248 1.00 97.62 153 SER A C 1
ATOM 1150 O O . SER A 1 153 ? 2.312 -8.527 1.004 1.00 97.62 153 SER A O 1
ATOM 1152 N N . ILE A 1 154 ? 2.977 -9.774 -0.746 1.00 97.88 154 ILE A N 1
ATOM 1153 C CA . ILE A 1 154 ? 1.631 -10.287 -1.036 1.00 97.88 154 ILE A CA 1
ATOM 1154 C C . ILE A 1 154 ? 1.088 -11.143 0.110 1.00 97.88 154 ILE A C 1
ATOM 1156 O O . ILE A 1 154 ? -0.047 -10.937 0.535 1.00 97.88 154 ILE A O 1
ATOM 1160 N N . GLY A 1 155 ? 1.918 -12.007 0.704 1.00 96.62 155 GLY A N 1
ATOM 1161 C CA . GLY A 1 155 ? 1.522 -12.809 1.863 1.00 96.62 155 GLY A CA 1
ATOM 1162 C C . GLY A 1 155 ? 1.133 -11.945 3.067 1.00 96.62 155 GLY A C 1
ATOM 1163 O O . GLY A 1 155 ? 0.110 -12.193 3.708 1.00 96.62 155 GLY A O 1
ATOM 1164 N N . ALA A 1 156 ? 1.903 -10.890 3.348 1.00 95.19 156 ALA A N 1
ATOM 1165 C CA . ALA A 1 156 ? 1.576 -9.941 4.410 1.00 95.19 156 ALA A CA 1
ATOM 1166 C C . ALA A 1 156 ? 0.312 -9.120 4.089 1.00 95.19 156 ALA A C 1
ATOM 1168 O O . ALA A 1 156 ? -0.510 -8.879 4.969 1.00 95.19 156 ALA A O 1
ATOM 1169 N N . THR A 1 157 ? 0.127 -8.725 2.827 1.00 96.62 157 THR A N 1
ATOM 1170 C CA . THR A 1 157 ? -1.051 -7.977 2.357 1.00 96.62 157 THR A CA 1
ATOM 1171 C C . THR A 1 157 ? -2.329 -8.799 2.486 1.00 96.62 157 THR A C 1
ATOM 1173 O O . THR A 1 157 ? -3.325 -8.295 2.995 1.00 96.62 157 THR A O 1
ATOM 1176 N N . LEU A 1 158 ? -2.287 -10.077 2.101 1.00 96.25 158 LEU A N 1
ATOM 1177 C CA . LEU A 1 158 ? -3.411 -11.000 2.235 1.00 96.25 158 LEU A CA 1
ATOM 1178 C C . LEU A 1 158 ? -3.834 -11.158 3.700 1.00 96.25 158 LEU A C 1
ATOM 1180 O O . LEU A 1 158 ? -5.020 -11.108 4.006 1.00 96.25 158 LEU A O 1
ATOM 1184 N N . ARG A 1 159 ? -2.873 -11.297 4.622 1.00 94.75 159 ARG A N 1
ATOM 1185 C CA . ARG A 1 159 ? -3.163 -11.394 6.064 1.00 94.75 159 ARG A CA 1
ATOM 1186 C C . ARG A 1 159 ? -3.700 -10.096 6.652 1.00 94.75 159 ARG A C 1
ATOM 1188 O O . ARG A 1 159 ? -4.575 -10.146 7.509 1.00 94.75 159 ARG A O 1
ATOM 1195 N N . ALA A 1 160 ? -3.202 -8.954 6.189 1.00 93.25 160 ALA A N 1
ATOM 1196 C CA . ALA A 1 160 ? -3.712 -7.652 6.594 1.00 93.25 160 ALA A CA 1
ATOM 1197 C C . ALA A 1 160 ? -5.170 -7.446 6.138 1.00 93.25 160 ALA A C 1
ATOM 1199 O O . ALA A 1 160 ? -5.984 -6.970 6.926 1.00 93.25 160 ALA A O 1
ATOM 1200 N N . ALA A 1 161 ? -5.513 -7.862 4.913 1.00 92.62 161 ALA A N 1
ATOM 1201 C CA . ALA A 1 161 ? -6.882 -7.823 4.393 1.00 92.62 161 ALA A CA 1
ATOM 1202 C C . ALA A 1 161 ? -7.825 -8.766 5.159 1.00 92.62 161 ALA A C 1
ATOM 1204 O O . ALA A 1 161 ? -8.882 -8.337 5.609 1.00 92.62 161 ALA A O 1
ATOM 1205 N N . ASP A 1 162 ? -7.410 -10.017 5.382 1.00 92.00 162 ASP A N 1
ATOM 1206 C CA . ASP A 1 162 ? -8.152 -11.010 6.176 1.00 92.00 162 ASP A CA 1
ATOM 1207 C C . ASP A 1 162 ? -8.422 -10.497 7.605 1.00 92.00 162 ASP A C 1
ATOM 1209 O O . ASP A 1 162 ? -9.532 -10.598 8.126 1.00 92.00 162 ASP A O 1
ATOM 1213 N N . ALA A 1 163 ? -7.437 -9.838 8.225 1.00 88.94 163 ALA A N 1
ATOM 1214 C CA . ALA A 1 163 ? -7.602 -9.246 9.549 1.00 88.94 163 ALA A CA 1
ATOM 1215 C C . ALA A 1 163 ? -8.686 -8.151 9.600 1.00 88.94 163 ALA A C 1
ATOM 1217 O O . ALA A 1 163 ? -9.361 -8.056 10.625 1.00 88.94 163 ALA A O 1
ATOM 1218 N N . LEU A 1 164 ? -8.891 -7.374 8.524 1.00 85.38 164 LEU A N 1
ATOM 1219 C CA . LEU A 1 164 ? -9.965 -6.369 8.449 1.00 85.38 164 LEU A CA 1
ATOM 1220 C C . LEU A 1 164 ? -11.364 -7.003 8.422 1.00 85.38 164 LEU A C 1
ATOM 1222 O O . LEU A 1 164 ? -12.312 -6.401 8.920 1.00 85.38 164 LEU A O 1
ATOM 1226 N N . GLU A 1 165 ? -11.501 -8.200 7.847 1.00 79.31 165 GLU A N 1
ATOM 1227 C CA . GLU A 1 165 ? -12.785 -8.908 7.764 1.00 79.31 165 GLU A CA 1
ATOM 1228 C C . GLU A 1 165 ? -13.102 -9.693 9.038 1.00 79.31 165 GLU A C 1
ATOM 1230 O O . GLU A 1 165 ? -14.248 -9.724 9.486 1.00 79.31 165 GLU A O 1
ATOM 1235 N N . VAL A 1 166 ? -12.088 -10.332 9.630 1.00 71.69 166 VAL A N 1
ATOM 1236 C CA . VAL A 1 166 ? -12.254 -11.175 10.824 1.00 71.69 166 VAL A CA 1
ATOM 1237 C C . VAL A 1 166 ? -12.394 -10.334 12.094 1.00 71.69 166 VAL A C 1
ATOM 1239 O O . VAL A 1 166 ? -13.082 -10.746 13.028 1.00 71.69 166 VAL A O 1
ATOM 1242 N N . HIS A 1 167 ? -11.755 -9.163 12.136 1.00 67.56 167 HIS A N 1
ATOM 1243 C CA . HIS A 1 167 ? -11.802 -8.244 13.271 1.00 67.56 167 HIS A CA 1
ATOM 1244 C C . HIS A 1 167 ? -12.332 -6.892 12.780 1.00 67.56 167 HIS A C 1
ATOM 1246 O O . HIS A 1 167 ? -11.537 -5.969 12.575 1.00 67.56 167 HIS A O 1
ATOM 1252 N N . PRO A 1 168 ? -13.661 -6.756 12.575 1.00 59.38 168 PRO A N 1
ATOM 1253 C CA . PRO A 1 168 ? -14.258 -5.454 12.321 1.00 59.38 168 PRO A CA 1
ATOM 1254 C C . PRO A 1 168 ? -13.783 -4.508 13.421 1.00 59.38 168 PRO A C 1
ATOM 1256 O O . PRO A 1 168 ? -13.789 -4.880 14.594 1.00 59.38 168 PRO A O 1
ATOM 1259 N N . ILE A 1 169 ? -13.311 -3.324 13.036 1.00 54.75 169 ILE A N 1
ATOM 1260 C CA . ILE A 1 169 ? -12.716 -2.290 13.896 1.00 54.75 169 ILE A CA 1
ATOM 1261 C C . ILE A 1 169 ? -13.804 -1.683 14.814 1.00 54.75 169 ILE A C 1
ATOM 1263 O O . ILE A 1 169 ? -14.060 -0.487 14.808 1.00 54.75 169 ILE A O 1
ATOM 1267 N N . GLU A 1 170 ? -14.525 -2.508 15.569 1.00 46.91 170 GLU A N 1
ATOM 1268 C CA . GLU A 1 170 ? -15.546 -2.086 16.528 1.00 46.91 170 GLU A CA 1
ATOM 1269 C C . GLU A 1 170 ? -14.948 -1.938 17.936 1.00 46.91 170 GLU A C 1
ATOM 1271 O O . GLU A 1 170 ? -15.436 -1.12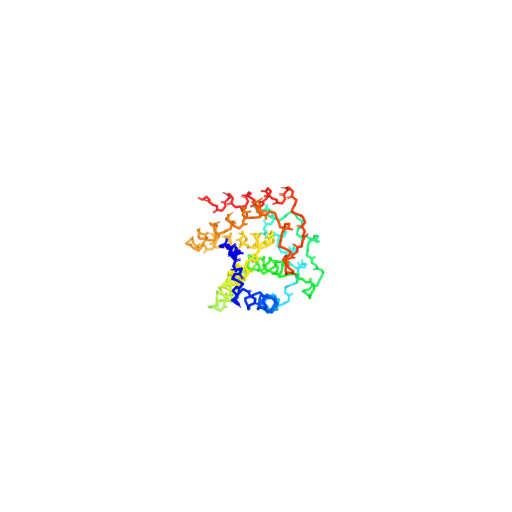1 18.713 1.00 46.91 170 GLU A O 1
ATOM 1276 N N . ASP A 1 171 ? -13.822 -2.605 18.232 1.00 44.66 171 ASP A N 1
ATOM 1277 C CA . ASP A 1 171 ? -13.220 -2.609 19.578 1.00 44.66 171 ASP A CA 1
ATOM 1278 C C . ASP A 1 171 ? -11.938 -1.762 19.731 1.00 44.66 171 ASP A C 1
ATOM 1280 O O . ASP A 1 171 ? -11.485 -1.527 20.853 1.00 44.66 171 ASP A O 1
ATOM 1284 N N . ALA A 1 172 ? -11.351 -1.251 18.642 1.00 50.00 172 ALA A N 1
ATOM 1285 C CA . ALA A 1 172 ? -10.120 -0.457 18.694 1.00 50.00 172 ALA A CA 1
ATOM 1286 C C . ALA A 1 172 ? -10.186 0.745 17.745 1.00 50.00 172 ALA A C 1
ATOM 1288 O O . ALA A 1 172 ? -9.777 0.669 16.590 1.00 50.00 172 ALA A O 1
ATOM 1289 N N . VAL A 1 173 ? -10.679 1.885 18.237 1.00 52.34 173 VAL A N 1
ATOM 1290 C CA . VAL A 1 173 ? -10.537 3.171 17.536 1.00 52.34 173 VAL A CA 1
ATOM 1291 C C . VAL A 1 173 ? -9.046 3.397 17.274 1.00 52.34 173 VAL A C 1
ATOM 1293 O O . VAL A 1 173 ? -8.289 3.594 18.220 1.00 52.34 173 VAL A O 1
ATOM 1296 N N . GLN A 1 174 ? -8.616 3.359 16.009 1.00 64.56 174 GLN A N 1
ATOM 1297 C CA . GLN A 1 174 ? -7.255 3.725 15.611 1.00 64.56 174 GLN A CA 1
ATOM 1298 C C . GLN A 1 174 ? -7.236 5.230 15.312 1.00 64.56 174 GLN A C 1
ATOM 1300 O O . GLN A 1 174 ? -7.610 5.628 14.211 1.00 64.56 174 GLN A O 1
ATOM 1305 N N . PRO A 1 175 ? -6.804 6.100 16.246 1.00 59.44 175 PRO A N 1
ATOM 1306 C CA . PRO A 1 175 ? -6.934 7.556 16.099 1.00 59.44 175 PRO A CA 1
ATOM 1307 C C . PRO A 1 175 ? -6.113 8.146 14.939 1.00 59.44 175 PRO A C 1
ATOM 1309 O O . PRO A 1 175 ? -6.256 9.324 14.622 1.00 59.44 175 PRO A O 1
ATOM 1312 N N . TYR A 1 176 ? -5.244 7.343 14.320 1.00 64.56 176 TYR A N 1
ATOM 1313 C CA . TYR A 1 176 ? -4.373 7.735 13.211 1.00 64.56 176 TYR A CA 1
ATOM 1314 C C . TYR A 1 176 ? -4.846 7.232 11.843 1.00 64.56 176 TYR A C 1
ATOM 1316 O O . TYR A 1 176 ? -4.249 7.621 10.836 1.00 64.56 176 TYR A O 1
ATOM 1324 N N . CYS A 1 177 ? -5.900 6.414 11.809 1.00 70.19 177 CYS A N 1
ATOM 1325 C CA . CYS A 1 177 ? -6.509 5.893 10.591 1.00 70.19 177 CYS A CA 1
ATOM 1326 C C . CYS A 1 177 ? -7.861 6.567 10.336 1.00 70.19 177 CYS A C 1
ATOM 1328 O O . CYS A 1 177 ? -8.566 6.970 11.264 1.00 70.19 177 CYS A O 1
ATOM 1330 N N . SER A 1 178 ? -8.226 6.690 9.065 1.00 66.12 178 SER A N 1
ATOM 1331 C CA . SER A 1 178 ? -9.557 7.132 8.661 1.00 66.12 178 SER A CA 1
ATOM 1332 C C . SER A 1 178 ? -10.606 6.101 9.100 1.00 66.12 178 SER A C 1
ATOM 1334 O O . SER A 1 178 ? -10.461 4.905 8.861 1.00 66.12 178 SER A O 1
ATOM 1336 N N . ASN A 1 179 ? -11.664 6.555 9.777 1.00 60.84 179 ASN A N 1
ATOM 1337 C CA . ASN A 1 179 ? -12.724 5.685 10.305 1.00 60.84 179 ASN A CA 1
ATOM 1338 C C . ASN A 1 179 ? -13.844 5.446 9.275 1.00 60.84 179 ASN A C 1
ATOM 1340 O O . ASN A 1 179 ? -15.030 5.471 9.606 1.00 60.84 179 ASN A O 1
ATOM 1344 N N . GLU A 1 180 ? -13.480 5.340 8.000 1.00 66.12 180 GLU A N 1
ATOM 1345 C CA . GLU A 1 180 ? -14.452 5.263 6.916 1.00 66.12 180 GLU A CA 1
ATOM 1346 C C . GLU A 1 180 ? -14.924 3.824 6.711 1.00 66.12 180 GLU A C 1
ATOM 1348 O O . GLU A 1 180 ? -14.122 2.891 6.655 1.00 66.12 180 GLU A O 1
ATOM 1353 N N . ALA A 1 181 ? -16.241 3.644 6.608 1.00 69.12 181 ALA A N 1
ATOM 1354 C CA . ALA A 1 181 ? -16.820 2.333 6.367 1.00 69.12 181 ALA A CA 1
ATOM 1355 C C . ALA A 1 181 ? -16.392 1.812 4.987 1.00 69.12 181 ALA A C 1
ATOM 1357 O O . ALA A 1 181 ? -16.548 2.492 3.971 1.00 69.12 181 ALA A O 1
ATOM 1358 N N . ILE A 1 182 ? -15.885 0.582 4.963 1.00 76.25 182 ILE A N 1
ATOM 1359 C CA . ILE A 1 182 ? -15.470 -0.097 3.735 1.00 76.25 182 ILE A CA 1
ATOM 1360 C C . ILE A 1 182 ? -16.716 -0.410 2.908 1.00 76.25 182 ILE A C 1
ATOM 1362 O O . ILE A 1 182 ? -17.665 -1.021 3.410 1.00 76.25 182 ILE A O 1
ATOM 1366 N N . THR A 1 183 ? -16.733 -0.004 1.640 1.00 82.88 183 THR A N 1
ATOM 1367 C CA . THR A 1 183 ? -17.839 -0.354 0.744 1.00 82.88 183 THR A CA 1
ATOM 1368 C C . THR A 1 183 ? -17.646 -1.770 0.204 1.00 82.88 183 THR A C 1
ATOM 1370 O O . THR A 1 183 ? -16.523 -2.236 0.026 1.00 82.88 183 THR A O 1
ATOM 1373 N N . TYR A 1 184 ? -18.745 -2.462 -0.112 1.00 84.88 184 TYR A N 1
ATOM 1374 C CA . TYR A 1 184 ? -18.672 -3.797 -0.718 1.00 84.88 184 TYR A CA 1
ATOM 1375 C C . TYR A 1 184 ? -17.833 -3.806 -2.005 1.00 84.88 184 TYR A C 1
ATOM 1377 O O . TYR A 1 184 ? -17.036 -4.715 -2.226 1.00 84.88 184 TYR A O 1
ATOM 1385 N N . GLU A 1 185 ? -17.997 -2.781 -2.843 1.00 86.19 185 GLU A N 1
ATOM 1386 C CA . GLU A 1 185 ? -17.217 -2.630 -4.071 1.00 86.19 185 GLU A CA 1
ATOM 1387 C C . GLU A 1 185 ? -15.721 -2.521 -3.772 1.00 86.19 185 GLU A C 1
ATOM 1389 O O . GLU A 1 185 ? -14.913 -3.186 -4.415 1.00 86.19 185 GLU A O 1
ATOM 1394 N N . GLU A 1 186 ? -15.346 -1.731 -2.769 1.00 85.06 186 GLU A N 1
ATOM 1395 C CA . GLU A 1 186 ? -13.952 -1.569 -2.386 1.00 85.06 186 GLU A CA 1
ATOM 1396 C C . GLU A 1 186 ? -13.335 -2.868 -1.871 1.00 85.06 186 GLU A C 1
ATOM 1398 O O . GLU A 1 186 ? -12.229 -3.216 -2.283 1.00 85.06 186 GLU A O 1
ATOM 1403 N N . THR A 1 187 ? -14.064 -3.627 -1.049 1.00 88.19 187 THR A N 1
ATOM 1404 C CA . THR A 1 187 ? -13.643 -4.965 -0.621 1.00 88.19 187 THR A CA 1
ATOM 1405 C C . THR A 1 187 ? -13.401 -5.872 -1.827 1.00 88.19 187 THR A C 1
ATOM 1407 O O . THR A 1 187 ? -12.355 -6.513 -1.918 1.00 88.19 187 THR A O 1
ATOM 1410 N N . VAL A 1 188 ? -14.330 -5.901 -2.789 1.00 90.69 188 VAL A N 1
ATOM 1411 C CA . VAL A 1 188 ? -14.194 -6.725 -3.999 1.00 90.69 188 VAL A CA 1
ATOM 1412 C C . VAL A 1 188 ? -12.968 -6.314 -4.816 1.00 90.69 188 VAL A C 1
ATOM 1414 O O . VAL A 1 188 ? -12.169 -7.177 -5.171 1.00 90.69 188 VAL A O 1
ATOM 1417 N N . LEU A 1 189 ? -12.782 -5.019 -5.086 1.00 92.69 189 LEU A N 1
ATOM 1418 C CA . LEU A 1 189 ? -11.640 -4.520 -5.860 1.00 92.69 189 LEU A CA 1
ATOM 1419 C C . LEU A 1 189 ? -10.305 -4.820 -5.166 1.00 92.69 189 LEU A C 1
ATOM 1421 O O . LEU A 1 189 ? -9.359 -5.277 -5.809 1.00 92.69 189 LEU A O 1
ATOM 1425 N N . MET A 1 190 ? -10.246 -4.622 -3.850 1.00 92.88 190 MET A N 1
ATOM 1426 C CA . MET A 1 190 ? -9.075 -4.925 -3.031 1.00 92.88 190 MET A CA 1
ATOM 1427 C C . MET A 1 190 ? -8.700 -6.412 -3.123 1.00 92.88 190 MET A C 1
ATOM 1429 O O . MET A 1 190 ? -7.556 -6.738 -3.449 1.00 92.88 190 MET A O 1
ATOM 1433 N N . TRP A 1 191 ? -9.659 -7.322 -2.923 1.00 94.31 191 TRP A N 1
ATOM 1434 C CA . TRP A 1 191 ? -9.423 -8.764 -3.046 1.00 94.31 191 TRP A CA 1
ATOM 1435 C C . TRP A 1 191 ? -9.080 -9.197 -4.468 1.00 94.31 191 TRP A C 1
ATOM 1437 O O . TRP A 1 191 ? -8.209 -10.047 -4.649 1.00 94.31 191 TRP A O 1
ATOM 1447 N N . CYS A 1 192 ? -9.706 -8.607 -5.487 1.00 94.56 192 CYS A N 1
ATOM 1448 C CA . CYS A 1 192 ? -9.323 -8.846 -6.874 1.00 94.56 192 CYS A CA 1
ATOM 1449 C C . CYS A 1 192 ? -7.852 -8.480 -7.113 1.00 94.56 192 CYS A C 1
ATOM 1451 O O . CYS A 1 192 ? -7.128 -9.275 -7.711 1.00 94.56 192 CYS A O 1
ATOM 1453 N N . GLY A 1 193 ? -7.395 -7.332 -6.604 1.00 95.50 193 GLY A N 1
ATOM 1454 C CA . GLY A 1 193 ? -5.991 -6.924 -6.672 1.00 95.50 193 GLY A CA 1
ATOM 1455 C C . GLY A 1 193 ? -5.050 -7.929 -6.002 1.00 95.50 193 GLY A C 1
ATOM 1456 O O . GLY A 1 193 ? -4.053 -8.329 -6.602 1.00 95.50 193 GLY A O 1
ATOM 1457 N N . ILE A 1 194 ? -5.399 -8.397 -4.799 1.00 96.44 194 ILE A N 1
ATOM 1458 C CA . ILE A 1 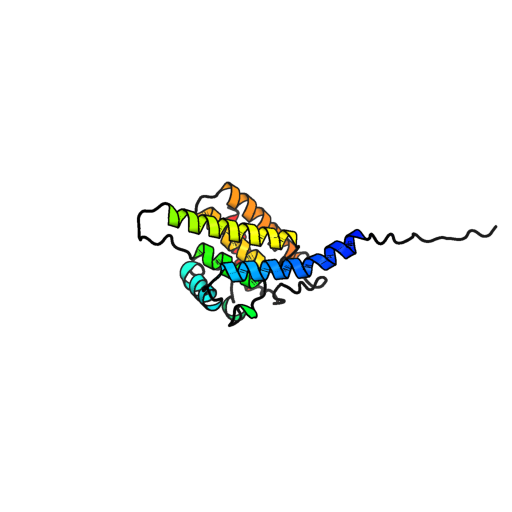194 ? -4.634 -9.422 -4.067 1.00 96.44 194 ILE A CA 1
ATOM 1459 C C . ILE A 1 194 ? -4.543 -10.718 -4.883 1.00 96.44 194 ILE A C 1
ATOM 1461 O O . ILE A 1 194 ? -3.452 -11.235 -5.102 1.00 96.44 194 ILE A O 1
ATOM 1465 N N . LEU A 1 195 ? -5.669 -11.217 -5.398 1.00 95.44 195 LEU A N 1
ATOM 1466 C CA . LEU A 1 195 ? -5.715 -12.461 -6.175 1.00 95.44 195 LEU A CA 1
ATOM 1467 C C . LEU A 1 195 ? -4.939 -12.386 -7.496 1.00 95.44 195 LEU A C 1
ATOM 1469 O O . LEU A 1 195 ? -4.491 -13.415 -7.998 1.00 95.44 195 LEU A O 1
ATOM 1473 N N . VAL A 1 196 ? -4.812 -11.199 -8.093 1.00 95.25 196 VAL A N 1
ATOM 1474 C CA . VAL A 1 196 ? -3.982 -11.001 -9.289 1.00 95.25 196 VAL A CA 1
ATOM 1475 C C . VAL A 1 196 ? -2.494 -11.051 -8.939 1.00 95.25 196 VAL A C 1
ATOM 1477 O O . VAL A 1 196 ? -1.722 -11.605 -9.714 1.00 95.25 196 VAL A O 1
ATOM 1480 N N . LEU A 1 197 ? -2.101 -10.499 -7.789 1.00 94.44 197 LEU A N 1
ATOM 1481 C CA . LEU A 1 197 ? -0.705 -10.430 -7.341 1.00 94.44 197 LEU A CA 1
ATOM 1482 C C . LEU A 1 197 ? -0.184 -11.730 -6.707 1.00 94.44 197 LEU A C 1
ATOM 1484 O O . LEU A 1 197 ? 1.025 -11.927 -6.665 1.00 94.44 197 LEU A O 1
ATOM 1488 N N . ASP A 1 198 ? -1.068 -12.596 -6.212 1.00 92.88 198 ASP A N 1
ATOM 1489 C CA . ASP A 1 198 ? -0.717 -13.881 -5.578 1.00 92.88 198 ASP A CA 1
ATOM 1490 C C . ASP A 1 198 ? -0.447 -15.018 -6.589 1.00 92.88 198 ASP A C 1
ATOM 1492 O O . ASP A 1 198 ? -0.140 -16.146 -6.206 1.00 92.88 198 ASP A O 1
ATOM 1496 N N . ARG A 1 199 ? -0.582 -14.743 -7.893 1.00 80.38 199 ARG A N 1
ATOM 1497 C CA . ARG A 1 199 ? -0.381 -15.718 -8.978 1.00 80.38 199 ARG A CA 1
ATOM 1498 C C . ARG A 1 199 ? 1.044 -15.759 -9.502 1.00 80.38 199 ARG A C 1
ATOM 1500 O O . ARG A 1 199 ? 1.481 -16.890 -9.818 1.00 80.38 199 ARG A O 1
#

Foldseek 3Di:
DDDDDDDDDPPPDPVVVVLVVVLVVLQVVLLVVLLVLCPPPALVNLVVLCVPPPCVPQNQADCSPVQGDRGSVPDFSLSSLLSLLSCLLSDDLPPDDDDPVSVVVSVVSLVSSVVSLVSCVVSVHADLSSLNSLLSSLVSCVVVVVVVVSQVSLVVSVVSLVCCVVDVCPPPDPVRDDPDDQDPVNNVSSVVSSVVSND

Secondary structure (DSSP, 8-state):
-------------HHHHHHHHHHHHHHHHHHHHHHHHHTT--HHHHHHHHHHHTTTT----S-HHHHS-SSSTT--HHHHHHHHHHHHHH----S----THHHHHHHHHHHHHHHHHHHHHHTT---HHHHHHHHHHHHHHHHTT-HHHHHHHHHHHHHHHHHHHHS-TTS---TTS--PPPPHHHHHHHHHHHHHHT-